Protein AF-A0A5A5R9M8-F1 (afdb_monomer_lite)

InterPro domains:
  IPR011862 Phosphate binding protein [TIGR02136] (1-248)
  IPR024370 PBP domain [PF12849] (2-234)
  IPR050811 Phosphate-binding ABC transporter substrate-binding [PTHR30570] (1-251)

Secondary structure (DSSP, 8-state):
-HHHHHHHSTTS---------HHHHHHHHHTT--SEEEESSPPPHHHHHHHHHTT--EEEEEEEEEEEEEEEETT--S-SEEEHHHHHHHHSGGGTTT--BGGGTSTTS-SSB-EEEEE-TT-HHHHHHIIIIISSTT---S-SEEES-HHHHHHHHHH-TTEEEEEEHHHHHT-TTTEEEPEEESSS-EE---HHHHHTT-STTTEEEEEEEEEHHHHHH-HHHHHHHHHHHHSHHHHHHHTTPEEPPHHHHHHHHHHSS--TTTT----PPTT---HHHHHHHHTTPPP-----S--HHHHHHHHHHHHHHS----TT--------------------------------

Radius of gyration: 25.87 Å; chains: 1; bounding box: 75×48×60 Å

Organism: NCBI:txid2303982

Sequence (352 aa):
MAEKFKSSQPGTAEVSVKFSGTSGGFREFCAGKTDISNASRPIQADEMSLCNRYGVRYIELPVAFDALTVVVNQENNWIDSITLEELKKMWEPAAEGKITNWNQIRPEFPNKPLNLFGAGQDSGTFDYFTEAVVGKSGASRKDYVASEDDNTLVQGVSQDPNALGYFGLAYYEQNPQKLKALGIDSGKGAIVPSRETVVNSQYQPLARPLFIYVNAEKAQKSRALQEFVEYYLDNAESIVKEVGYIPLTVDILAAVKRTAIPKPHDLGFCFFPEGFFAPALTDSLCSGLMVALQTDTASPAAKIFLLALISRSWCVPQSGQSHSRIFNGIFSAIYPQLLHLLELGNHLSISM

Foldseek 3Di:
DQVVLCVVDPPFDRDDDDDDAAVGQLQCVLLVNDQKGKHQADDDPVSVVSSVVNVFDKDKFFQFKFFKFKKAWPPDPPAAADELVLVLCCWFQVNAPPVQAPCVSPVSDDRDGEAEEEEDLVAPRQQLCCCFRNVGGPGTHDRHHYDNDVVVSLVVRLVDNNYIYMDTPVNCVVPVVRIRTHFYDHPPDGHGDDPVCQVVVNRPDRMTTIIMMGRQVVLVVDPSSVVVLLVCLVCSCVVCVVSRTGGDDPVSSVVSVVRRHQDPCNPVDPDDDPDDDDVVVCCVPDPDDDDDDDDDPDDPVRVVVVCVVVVPVDPDDDPDDDDDDDDDDDDDDDDYDDDDDDDDDDDDDDDD

Structure (mmCIF, N/CA/C/O backbone):
data_AF-A0A5A5R9M8-F1
#
_entry.id   AF-A0A5A5R9M8-F1
#
loop_
_atom_site.group_PDB
_atom_site.id
_atom_site.type_symbol
_atom_site.label_atom_id
_atom_site.label_alt_id
_atom_site.label_comp_id
_atom_site.label_asym_id
_atom_site.label_entity_id
_atom_site.label_seq_id
_atom_site.pdbx_PDB_ins_code
_atom_site.Cartn_x
_atom_site.Cartn_y
_atom_site.Cartn_z
_atom_site.occupancy
_atom_site.B_iso_or_equiv
_atom_site.auth_seq_id
_atom_site.auth_comp_id
_atom_site.auth_asym_id
_atom_site.auth_atom_id
_atom_site.pdbx_PDB_model_num
ATOM 1 N N . MET A 1 1 ? -1.309 4.992 15.414 1.00 90.25 1 MET A N 1
ATOM 2 C CA . MET A 1 1 ? -2.529 5.329 16.193 1.00 90.25 1 MET A CA 1
ATOM 3 C C . MET A 1 1 ? -2.357 5.066 17.689 1.00 90.25 1 MET A C 1
ATOM 5 O O . MET A 1 1 ? -2.271 6.034 18.430 1.00 90.25 1 MET A O 1
ATOM 9 N N . ALA A 1 2 ? -2.263 3.802 18.133 1.00 91.12 2 ALA A N 1
ATOM 10 C CA . ALA A 1 2 ? -2.201 3.421 19.556 1.00 91.12 2 ALA A CA 1
ATOM 11 C C . ALA A 1 2 ? -1.133 4.171 20.380 1.00 91.12 2 ALA A C 1
ATOM 13 O O . ALA A 1 2 ? -1.415 4.639 21.479 1.00 91.12 2 ALA A O 1
ATOM 14 N N . GLU A 1 3 ? 0.065 4.354 19.825 1.00 89.69 3 GLU A N 1
ATOM 15 C CA . GLU A 1 3 ? 1.158 5.096 20.469 1.00 89.69 3 GLU A CA 1
ATOM 16 C C . GLU A 1 3 ? 0.800 6.568 20.706 1.00 89.69 3 GLU A C 1
ATOM 18 O O . GLU A 1 3 ? 0.930 7.064 21.821 1.00 89.69 3 GLU A O 1
ATOM 23 N N . LYS A 1 4 ? 0.278 7.260 19.683 1.00 90.56 4 LYS A N 1
ATOM 24 C CA . LYS A 1 4 ? -0.148 8.665 19.796 1.00 90.56 4 LYS A CA 1
ATOM 25 C C . LYS A 1 4 ? -1.311 8.827 20.780 1.00 90.56 4 LYS A C 1
ATOM 27 O O . LYS A 1 4 ? -1.287 9.774 21.560 1.00 90.56 4 LYS A O 1
ATOM 32 N N . PHE A 1 5 ? -2.245 7.870 20.832 1.00 90.75 5 PHE A N 1
ATOM 33 C CA . PHE A 1 5 ? -3.289 7.829 21.864 1.00 90.75 5 PHE A CA 1
ATOM 34 C C . PHE A 1 5 ? -2.677 7.771 23.272 1.00 90.75 5 PHE A C 1
ATOM 36 O O . PHE A 1 5 ? -2.917 8.680 24.068 1.00 90.75 5 PHE A O 1
ATOM 43 N N . LYS A 1 6 ? -1.802 6.785 23.536 1.00 88.00 6 LYS A N 1
ATOM 44 C CA . LYS A 1 6 ? -1.093 6.602 24.820 1.00 88.00 6 LYS A CA 1
ATOM 45 C C . LYS A 1 6 ? -0.293 7.846 25.234 1.00 88.00 6 LYS A C 1
ATOM 47 O O . LYS A 1 6 ? -0.302 8.209 26.406 1.00 88.00 6 LYS A O 1
ATOM 52 N N . SER A 1 7 ? 0.352 8.524 24.282 1.00 86.44 7 SER A N 1
ATOM 53 C CA . SER A 1 7 ? 1.071 9.784 24.524 1.00 86.44 7 SER A CA 1
ATOM 54 C C . SER A 1 7 ? 0.144 10.976 24.787 1.00 86.44 7 SER A C 1
ATOM 56 O O . SER A 1 7 ? 0.499 11.862 25.559 1.00 86.44 7 SER A O 1
ATOM 58 N N . SER A 1 8 ? -1.031 11.021 24.152 1.00 84.44 8 SER A N 1
ATOM 59 C CA . SER A 1 8 ? -1.990 12.129 24.285 1.00 84.44 8 SER A CA 1
ATOM 60 C C . SER A 1 8 ? -2.877 12.050 25.530 1.00 84.44 8 SER A C 1
ATOM 62 O O . SER A 1 8 ? -3.369 13.080 25.984 1.00 84.44 8 SER A O 1
ATOM 64 N N . GLN A 1 9 ? -3.076 10.852 26.090 1.00 78.31 9 GLN A N 1
ATOM 65 C CA . GLN A 1 9 ? -3.924 10.625 27.263 1.00 78.31 9 GLN A CA 1
ATOM 66 C C . GLN A 1 9 ? -3.212 9.735 28.307 1.00 78.31 9 GLN A C 1
ATOM 68 O O . GLN A 1 9 ? -3.569 8.569 28.480 1.00 78.31 9 GLN A O 1
ATOM 73 N N . PRO A 1 10 ? -2.185 10.245 29.017 1.00 65.94 10 PRO A N 1
ATOM 74 C CA . PRO A 1 10 ? -1.484 9.472 30.040 1.00 65.94 10 PRO A CA 1
ATOM 75 C C . PRO A 1 10 ? -2.436 9.011 31.156 1.00 65.94 10 PRO A C 1
ATOM 77 O O . PRO A 1 10 ? -3.103 9.829 31.784 1.00 65.94 10 PRO A O 1
ATOM 80 N N . GLY A 1 11 ? -2.474 7.702 31.421 1.00 65.12 11 GLY A N 1
ATOM 81 C CA . GLY A 1 11 ? -3.334 7.096 32.449 1.00 65.12 11 GLY A CA 1
ATOM 82 C C . GLY A 1 11 ? -4.636 6.461 31.940 1.00 65.12 11 GLY A C 1
ATOM 83 O O . GLY A 1 11 ? -5.393 5.936 32.755 1.00 65.12 11 GLY A O 1
ATOM 84 N N . THR A 1 12 ? -4.897 6.464 30.629 1.00 71.06 12 THR A N 1
ATOM 85 C CA . THR A 1 12 ? -6.001 5.696 30.022 1.00 71.06 12 THR A CA 1
ATOM 86 C C . THR A 1 12 ? -5.647 4.218 29.820 1.00 71.06 12 THR A C 1
ATOM 88 O O . THR A 1 12 ? -4.543 3.769 30.138 1.00 71.06 12 THR A O 1
ATOM 91 N N . ALA A 1 13 ? -6.612 3.429 29.333 1.00 71.69 13 ALA A N 1
ATOM 92 C CA . ALA A 1 13 ? -6.446 1.994 29.124 1.00 71.69 13 ALA A CA 1
ATOM 93 C C . ALA A 1 13 ? -5.307 1.663 28.141 1.00 71.69 13 ALA A C 1
ATOM 95 O O . ALA A 1 13 ? -5.139 2.303 27.102 1.00 71.69 13 ALA A O 1
ATOM 96 N N . GLU A 1 14 ? -4.546 0.611 28.447 1.00 81.88 14 GLU A N 1
ATOM 97 C CA . GLU A 1 14 ? -3.445 0.174 27.595 1.00 81.88 14 GLU A CA 1
ATOM 98 C C . GLU A 1 14 ? -3.946 -0.507 26.313 1.00 81.88 14 GLU A C 1
ATOM 100 O O . GLU A 1 14 ? -4.594 -1.553 26.345 1.00 81.88 14 GLU A O 1
ATOM 105 N N . VAL A 1 15 ? -3.588 0.068 25.162 1.00 88.62 15 VAL A N 1
ATOM 106 C CA . VAL A 1 15 ? -3.897 -0.491 23.842 1.00 88.62 15 VAL A CA 1
ATOM 107 C C . VAL A 1 15 ? -2.782 -1.450 23.415 1.00 88.62 15 VAL A C 1
ATOM 109 O O . VAL A 1 15 ? -1.732 -1.026 22.933 1.00 88.62 15 VAL A O 1
ATOM 112 N N . SER A 1 16 ? -3.011 -2.756 23.573 1.00 91.19 16 SER A N 1
ATOM 113 C CA . SER A 1 16 ? -2.100 -3.797 23.076 1.00 91.19 16 SER A CA 1
ATOM 114 C C . SER A 1 16 ? -2.361 -4.090 21.595 1.00 91.19 16 SER A C 1
ATOM 116 O O . SER A 1 16 ? -3.475 -4.449 21.215 1.00 91.19 16 SER A O 1
ATOM 118 N N . VAL A 1 17 ? -1.330 -3.970 20.756 1.00 91.38 17 VAL A N 1
ATOM 119 C CA . VAL A 1 17 ? -1.395 -4.261 19.314 1.00 91.38 17 VAL A CA 1
ATOM 120 C C . VAL A 1 17 ? -0.600 -5.532 19.013 1.00 91.38 17 VAL A C 1
ATOM 122 O O . VAL A 1 17 ? 0.524 -5.692 19.486 1.00 91.38 17 VAL A O 1
ATOM 125 N N . LYS A 1 18 ? -1.176 -6.445 18.221 1.00 90.94 18 LYS A N 1
ATOM 126 C CA . LYS A 1 18 ? -0.523 -7.680 17.757 1.00 90.94 18 LYS A CA 1
ATOM 127 C C . LYS A 1 18 ? -0.821 -7.907 16.279 1.00 90.94 18 LYS A C 1
ATOM 129 O O . LYS A 1 18 ? -1.964 -7.758 15.852 1.00 90.94 18 LYS A O 1
ATOM 134 N N . PHE A 1 19 ? 0.192 -8.295 15.509 1.00 86.12 19 PHE A N 1
ATOM 135 C CA . PHE A 1 19 ? 0.042 -8.600 14.088 1.00 86.12 19 PHE A CA 1
ATOM 136 C C . PHE A 1 19 ? -0.370 -10.062 13.866 1.00 86.12 19 PHE A C 1
ATOM 138 O O . PHE A 1 19 ? 0.161 -10.970 14.501 1.00 86.12 19 PHE A O 1
ATOM 145 N N . SER A 1 20 ? -1.319 -10.290 12.955 1.00 84.88 20 SER A N 1
ATOM 146 C CA . SER A 1 20 ? -1.773 -11.633 12.549 1.00 84.88 20 SER A CA 1
ATOM 147 C C . SER A 1 20 ? -2.239 -11.720 11.083 1.00 84.88 20 SER A C 1
ATOM 149 O O . SER A 1 20 ? -2.748 -12.760 10.660 1.00 84.88 20 SER A O 1
ATOM 151 N N . GLY A 1 21 ? -2.062 -10.646 10.298 1.00 83.00 21 GLY A N 1
ATOM 152 C CA . GLY A 1 21 ? -2.663 -10.477 8.967 1.00 83.00 21 GLY A CA 1
ATOM 153 C C . GLY A 1 21 ? -4.195 -10.355 9.007 1.00 83.00 21 GLY A C 1
ATOM 154 O O . GLY A 1 21 ? -4.828 -10.723 9.992 1.00 83.00 21 GLY A O 1
ATOM 155 N N . THR A 1 22 ? -4.823 -9.862 7.936 1.00 86.75 22 THR A N 1
ATOM 156 C CA . THR A 1 22 ? -6.274 -9.571 7.924 1.00 86.75 22 THR A CA 1
ATOM 157 C C . THR A 1 22 ? -7.140 -10.791 8.266 1.00 86.75 22 THR A C 1
ATOM 159 O O . THR A 1 22 ? -7.929 -10.736 9.207 1.00 86.75 22 THR A O 1
ATOM 162 N N . SER A 1 23 ? -6.945 -11.933 7.593 1.00 88.00 23 SER A N 1
ATOM 163 C CA . SER A 1 23 ? -7.730 -13.144 7.891 1.00 88.00 23 SER A CA 1
ATOM 164 C C . SER A 1 23 ? -7.399 -13.767 9.257 1.00 88.00 23 SER A C 1
ATOM 166 O O . SER A 1 23 ? -8.206 -14.510 9.810 1.00 88.00 23 SER A O 1
ATOM 168 N N . GLY A 1 24 ? -6.208 -13.512 9.815 1.00 90.25 24 GLY A N 1
ATOM 169 C CA . GLY A 1 24 ? -5.861 -13.932 11.178 1.00 90.25 24 GLY A CA 1
ATOM 170 C C . GLY A 1 24 ? -6.506 -13.046 12.239 1.00 90.25 24 GLY A C 1
ATOM 171 O O . GLY A 1 24 ? -7.053 -13.569 13.209 1.00 90.25 24 GLY A O 1
ATOM 172 N N . GLY A 1 25 ? -6.536 -11.736 11.991 1.00 93.31 25 GLY A N 1
ATOM 173 C CA . GLY A 1 25 ? -7.246 -10.751 12.798 1.00 93.31 25 GLY A CA 1
ATOM 174 C C . GLY A 1 25 ? -8.729 -11.083 12.892 1.00 93.31 25 GLY A C 1
ATOM 175 O O . GLY A 1 25 ? -9.243 -11.229 13.999 1.00 93.31 25 GLY A O 1
ATOM 176 N N . PHE A 1 26 ? -9.391 -11.345 11.758 1.00 95.06 26 PHE A N 1
ATOM 177 C CA . PHE A 1 26 ? -10.795 -11.764 11.750 1.00 95.06 26 PHE A CA 1
ATOM 178 C C . PHE A 1 26 ? -11.046 -13.076 12.505 1.00 95.06 26 PHE A C 1
ATOM 180 O O . PHE A 1 26 ? -12.054 -13.169 13.200 1.00 95.06 26 PHE A O 1
ATOM 187 N N . ARG A 1 27 ? -10.144 -14.070 12.457 1.00 95.75 27 ARG A N 1
ATOM 188 C CA . ARG A 1 27 ? -10.302 -15.300 13.262 1.00 95.75 27 ARG A CA 1
ATOM 189 C C . ARG A 1 27 ? -10.305 -15.018 14.765 1.00 95.75 27 ARG A C 1
ATOM 191 O O . ARG A 1 27 ? -11.173 -15.530 15.467 1.00 95.75 27 ARG A O 1
ATOM 198 N N . GLU A 1 28 ? -9.378 -14.200 15.258 1.00 96.94 28 GLU A N 1
ATOM 199 C CA . GLU A 1 28 ? -9.304 -13.875 16.689 1.00 96.94 28 GLU A CA 1
ATOM 200 C C . GLU A 1 28 ? -10.430 -12.918 17.124 1.00 96.94 28 GLU A C 1
ATOM 202 O O . GLU A 1 28 ? -11.016 -13.092 18.195 1.00 96.94 28 GLU A O 1
ATOM 207 N N . PHE A 1 29 ? -10.785 -11.955 16.271 1.00 97.19 29 PHE A N 1
ATOM 208 C CA . PHE A 1 29 ? -11.859 -10.984 16.488 1.00 97.19 29 PHE A CA 1
ATOM 209 C C . PHE A 1 29 ? -13.245 -11.631 16.499 1.00 97.19 29 PHE A C 1
ATOM 211 O O . PHE A 1 29 ? -14.005 -11.439 17.448 1.00 97.19 29 PHE A O 1
ATOM 218 N N . CYS A 1 30 ? -13.559 -12.459 15.498 1.00 95.00 30 CYS A N 1
ATOM 219 C CA . CYS A 1 30 ? -14.811 -13.208 15.454 1.00 95.00 30 CYS A CA 1
ATOM 220 C C . CYS A 1 30 ? -14.901 -14.251 16.572 1.00 95.00 30 CYS A C 1
ATOM 222 O O . CYS A 1 30 ? -16.000 -14.535 17.020 1.00 95.00 30 CYS A O 1
ATOM 224 N N . ALA A 1 31 ? -13.781 -14.769 17.090 1.00 95.38 31 ALA A N 1
ATOM 225 C CA . ALA A 1 31 ? -13.763 -15.579 18.313 1.00 95.38 31 ALA A CA 1
ATOM 226 C C . ALA A 1 31 ? -13.910 -14.750 19.614 1.00 95.38 31 ALA A C 1
ATOM 228 O O . ALA A 1 31 ? -13.755 -15.292 20.708 1.00 95.38 31 ALA A O 1
ATOM 229 N N . GLY A 1 32 ? -14.158 -13.438 19.521 1.00 93.81 32 GLY A N 1
ATOM 230 C CA . GLY A 1 32 ? -14.364 -12.530 20.655 1.00 93.81 32 GLY A CA 1
ATOM 231 C C . GLY A 1 32 ? -13.094 -12.147 21.425 1.00 93.81 32 GLY A C 1
ATOM 232 O O . GLY A 1 32 ? -13.183 -11.442 22.433 1.00 93.81 32 GLY A O 1
ATOM 233 N N . LYS A 1 33 ? -11.908 -12.579 20.976 1.00 95.69 33 LYS A N 1
ATOM 234 C CA . LYS A 1 33 ? -10.643 -12.430 21.718 1.00 95.69 33 LYS A CA 1
ATOM 235 C C . LYS A 1 33 ? -10.036 -11.031 21.627 1.00 95.69 33 LYS A C 1
ATOM 237 O O . LYS A 1 33 ? -9.285 -10.647 22.517 1.00 95.69 33 LYS A O 1
ATOM 242 N N . THR A 1 34 ? -10.345 -10.279 20.573 1.00 96.50 34 THR A N 1
ATOM 243 C CA . THR A 1 34 ? -9.923 -8.880 20.411 1.00 96.50 34 THR A CA 1
ATOM 244 C C . THR A 1 34 ? -11.126 -7.941 20.397 1.00 96.50 34 THR A C 1
ATOM 246 O O . THR A 1 34 ? -12.281 -8.365 20.287 1.00 96.50 34 THR A O 1
ATOM 249 N N . ASP A 1 35 ? -10.853 -6.654 20.578 1.00 95.69 35 ASP A N 1
ATOM 250 C CA . ASP A 1 35 ? -11.870 -5.598 20.633 1.00 95.69 35 ASP A CA 1
ATOM 251 C C . ASP A 1 35 ? -11.997 -4.874 19.289 1.00 95.69 35 ASP A C 1
ATOM 253 O O . ASP A 1 35 ? -13.079 -4.420 18.915 1.00 95.69 35 ASP A O 1
ATOM 257 N N . ILE A 1 36 ? -10.882 -4.824 18.554 1.00 96.62 36 ILE A N 1
ATOM 258 C CA . ILE A 1 36 ? -10.755 -4.285 17.205 1.00 96.62 36 ILE A CA 1
ATOM 259 C C . ILE A 1 36 ? -9.991 -5.297 16.335 1.00 96.62 36 ILE A C 1
ATOM 261 O O . ILE A 1 36 ? -9.086 -5.981 16.822 1.00 96.62 36 ILE A O 1
ATOM 265 N N . SER A 1 37 ? -10.329 -5.372 15.047 1.00 96.19 37 SER A N 1
ATOM 266 C CA . SER A 1 37 ? -9.475 -5.949 14.001 1.00 96.19 37 SER A CA 1
ATOM 267 C C . SER A 1 37 ? -9.172 -4.898 12.941 1.00 96.19 37 SER A C 1
ATOM 269 O O . SER A 1 37 ? -10.089 -4.367 12.321 1.00 96.19 37 SER A O 1
ATOM 271 N N . ASN A 1 38 ? -7.896 -4.618 12.687 1.00 95.38 38 ASN A N 1
ATOM 272 C CA . ASN A 1 38 ? -7.505 -3.863 11.496 1.00 95.38 38 ASN A CA 1
ATOM 273 C C . ASN A 1 38 ? -7.606 -4.788 10.274 1.00 95.38 38 ASN A C 1
ATOM 275 O O . ASN A 1 38 ? -7.317 -5.983 10.383 1.00 95.38 38 ASN A O 1
ATOM 279 N N . ALA A 1 39 ? -7.986 -4.250 9.117 1.00 88.88 39 ALA A N 1
ATOM 280 C CA . ALA A 1 39 ? -8.113 -5.031 7.890 1.00 88.88 39 ALA A CA 1
ATOM 281 C C . ALA A 1 39 ? -7.685 -4.239 6.649 1.00 88.88 39 ALA A C 1
ATOM 283 O O . ALA A 1 39 ? -7.945 -3.044 6.527 1.00 88.88 39 ALA A O 1
ATOM 284 N N . SER A 1 40 ? -7.059 -4.950 5.713 1.00 87.19 40 SER A N 1
ATOM 285 C CA . SER A 1 40 ? -6.598 -4.466 4.402 1.00 87.19 40 SER A CA 1
ATOM 286 C C . SER A 1 40 ? -7.595 -4.718 3.258 1.00 87.19 40 SER A C 1
ATOM 288 O O . SER A 1 40 ? -7.265 -4.558 2.085 1.00 87.19 40 SER A O 1
ATOM 290 N N . ARG A 1 41 ? -8.797 -5.196 3.598 1.00 86.94 41 ARG A N 1
ATOM 291 C CA . ARG A 1 41 ? -9.917 -5.514 2.702 1.00 86.94 41 ARG A CA 1
ATOM 292 C C . ARG A 1 41 ? -11.212 -5.623 3.521 1.00 86.94 41 ARG A C 1
ATOM 294 O O . ARG A 1 41 ? -11.116 -5.834 4.732 1.00 86.94 41 ARG A O 1
ATOM 301 N N . PRO A 1 42 ? -12.396 -5.591 2.885 1.00 87.94 42 PRO A N 1
ATOM 302 C CA . PRO A 1 42 ? -13.638 -5.967 3.548 1.00 87.94 42 PRO A CA 1
ATOM 303 C C . PRO A 1 42 ? -13.610 -7.406 4.094 1.00 87.94 42 PRO A C 1
ATOM 305 O O . PRO A 1 42 ? -12.908 -8.278 3.560 1.00 87.94 42 PRO A O 1
ATOM 308 N N . ILE A 1 43 ? -14.408 -7.657 5.131 1.00 86.50 43 ILE A N 1
ATOM 309 C CA . ILE A 1 43 ? -14.669 -8.983 5.706 1.00 86.50 43 ILE A CA 1
ATOM 310 C C . ILE A 1 43 ? -15.336 -9.919 4.676 1.00 86.50 43 ILE A C 1
ATOM 312 O O . ILE A 1 43 ? -16.197 -9.503 3.896 1.00 86.50 43 ILE A O 1
ATOM 316 N N . GLN A 1 44 ? -14.917 -11.186 4.637 1.00 85.94 44 GLN A N 1
ATOM 317 C CA . GLN A 1 44 ? -15.422 -12.194 3.693 1.00 85.94 44 GLN A CA 1
ATOM 318 C C . GLN A 1 44 ? -16.615 -12.984 4.260 1.00 85.94 44 GLN A C 1
ATOM 320 O O . GLN A 1 44 ? -16.903 -12.940 5.452 1.00 85.94 44 GLN A O 1
ATOM 325 N N . ALA A 1 45 ? -17.369 -13.680 3.402 1.00 89.88 45 ALA A N 1
ATOM 326 C CA . ALA A 1 45 ? -18.624 -14.347 3.782 1.00 89.88 45 ALA A CA 1
ATOM 327 C C . ALA A 1 45 ? -18.448 -15.482 4.811 1.00 89.88 45 ALA A C 1
ATOM 329 O O . ALA A 1 45 ? -19.312 -15.697 5.665 1.00 89.88 45 ALA A O 1
ATOM 330 N N . ASP A 1 46 ? -17.320 -16.183 4.764 1.00 86.06 46 ASP A N 1
ATOM 331 C CA . ASP A 1 46 ? -16.900 -17.183 5.744 1.00 86.06 46 ASP A CA 1
ATOM 332 C C . ASP A 1 46 ? -16.506 -16.540 7.085 1.00 86.06 46 ASP A C 1
ATOM 334 O O . ASP A 1 46 ? -16.918 -17.021 8.140 1.00 86.06 46 ASP A O 1
ATOM 338 N N . GLU A 1 47 ? -15.805 -15.406 7.059 1.00 88.88 47 GLU A N 1
ATOM 339 C CA . GLU A 1 47 ? -15.453 -14.614 8.246 1.00 88.88 47 GLU A CA 1
ATOM 340 C C . GLU A 1 47 ? -16.697 -14.000 8.912 1.00 88.88 47 GLU A C 1
ATOM 342 O O . GLU A 1 47 ? -16.864 -14.093 10.128 1.00 88.88 47 GLU A O 1
ATOM 347 N N . MET A 1 48 ? -17.641 -13.473 8.127 1.00 90.44 48 MET A N 1
ATOM 348 C CA . MET A 1 48 ? -18.957 -13.044 8.618 1.00 90.44 48 MET A CA 1
ATOM 349 C C . MET A 1 48 ? -19.723 -14.212 9.254 1.00 90.44 48 MET A C 1
ATOM 351 O O . MET A 1 48 ? -20.323 -14.065 10.321 1.00 90.44 48 MET A O 1
ATOM 355 N N . SER A 1 49 ? -19.671 -15.396 8.638 1.00 90.50 49 SER A N 1
ATOM 356 C CA . SER A 1 49 ? -20.281 -16.618 9.183 1.00 90.50 49 SER A CA 1
ATOM 357 C C . SER A 1 49 ? -19.613 -17.071 10.487 1.00 90.50 49 SER A C 1
ATOM 359 O O . SER A 1 49 ? -20.294 -17.565 11.387 1.00 90.50 49 SER A O 1
ATOM 361 N N . LEU A 1 50 ? -18.299 -16.870 10.620 1.00 91.56 50 LEU A N 1
ATOM 362 C CA . LEU A 1 50 ? -17.541 -17.125 11.844 1.00 91.56 50 LEU A CA 1
ATOM 363 C C . LEU A 1 50 ? -17.962 -16.167 12.968 1.00 91.56 50 LEU A C 1
ATOM 365 O O . LEU A 1 50 ? -18.280 -16.625 14.063 1.00 91.56 50 LEU A O 1
ATOM 369 N N . CYS A 1 51 ? -18.033 -14.863 12.689 1.00 88.62 51 CYS A N 1
ATOM 370 C CA . CYS A 1 51 ? -18.521 -13.856 13.636 1.00 88.62 51 CYS A CA 1
ATOM 371 C C . CYS A 1 51 ? -19.957 -14.168 14.092 1.00 88.62 51 CYS A C 1
ATOM 373 O O . CYS A 1 51 ? -20.224 -14.209 15.292 1.00 88.62 51 CYS A O 1
ATOM 375 N N . ASN A 1 52 ? -20.859 -14.499 13.160 1.00 92.50 52 ASN A N 1
ATOM 376 C CA . ASN A 1 52 ? -22.230 -14.912 13.478 1.00 92.50 52 ASN A CA 1
ATOM 377 C C . ASN A 1 52 ? -22.280 -16.169 14.369 1.00 92.50 52 ASN 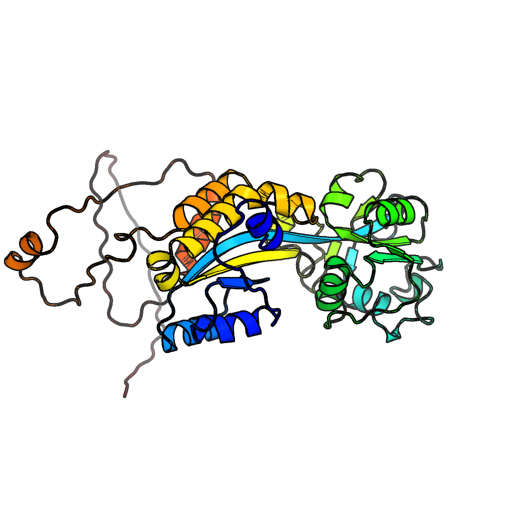A C 1
ATOM 379 O O . ASN A 1 52 ? -23.046 -16.195 15.330 1.00 92.50 52 ASN A O 1
ATOM 383 N N . ARG A 1 53 ? -21.447 -17.187 14.100 1.00 93.88 53 ARG A N 1
ATOM 384 C CA . ARG A 1 53 ? -21.370 -18.425 14.904 1.00 93.88 53 ARG A CA 1
ATOM 385 C C . ARG A 1 53 ? -20.988 -18.163 16.363 1.00 93.88 53 ARG A C 1
ATOM 387 O O . ARG A 1 53 ? -21.487 -18.847 17.250 1.00 93.88 53 ARG A O 1
ATOM 394 N N . TYR A 1 54 ? -20.108 -17.195 16.601 1.00 94.62 54 TYR A N 1
ATOM 395 C CA . TYR A 1 54 ? -19.659 -16.795 17.938 1.00 94.62 54 TYR A CA 1
ATOM 396 C C . TYR A 1 54 ? -20.472 -15.633 18.539 1.00 94.62 54 TYR A C 1
ATOM 398 O O . TYR A 1 54 ? -20.129 -15.141 19.610 1.00 94.62 54 TYR A O 1
ATOM 406 N N . GLY A 1 55 ? -21.541 -15.180 17.873 1.00 91.88 55 GLY A N 1
ATOM 407 C CA . GLY A 1 55 ? -22.384 -14.073 18.337 1.00 91.88 55 GLY A CA 1
ATOM 408 C C . GLY A 1 55 ? -21.745 -12.680 18.240 1.00 91.88 55 GLY A C 1
ATOM 409 O O . GLY A 1 55 ? -22.338 -11.708 18.704 1.00 91.88 55 GLY A O 1
ATOM 410 N N . VAL A 1 56 ? -20.568 -12.546 17.622 1.00 91.94 56 VAL A N 1
ATOM 411 C CA . VAL A 1 56 ? -19.852 -11.269 17.512 1.00 91.94 56 VAL A CA 1
ATOM 412 C C . VAL A 1 56 ? -20.525 -10.367 16.478 1.00 91.94 56 VAL A C 1
ATOM 414 O O . VAL A 1 56 ? -20.447 -10.593 15.269 1.00 91.94 56 VAL A O 1
ATOM 417 N N . ARG A 1 57 ? -21.163 -9.299 16.966 1.00 91.25 57 ARG A N 1
ATOM 418 C CA . ARG A 1 57 ? -21.590 -8.150 16.157 1.00 91.25 57 ARG A CA 1
ATOM 419 C C . ARG A 1 57 ? -20.459 -7.131 16.061 1.00 91.25 57 ARG A C 1
ATOM 421 O O . ARG A 1 57 ? -19.738 -6.903 17.033 1.00 91.25 57 ARG A O 1
ATOM 428 N N . TYR A 1 58 ? -20.319 -6.503 14.901 1.00 91.31 58 TYR A N 1
ATOM 429 C CA . TYR A 1 58 ? -19.225 -5.584 14.613 1.00 91.31 58 TYR A CA 1
ATOM 430 C C . TYR A 1 58 ? -19.688 -4.356 13.831 1.00 91.31 58 TYR A C 1
ATOM 432 O O . TYR A 1 58 ? -20.741 -4.365 13.196 1.00 91.31 58 TYR A O 1
ATOM 440 N N . ILE A 1 59 ? -18.860 -3.316 13.872 1.00 90.88 59 ILE A N 1
ATOM 441 C CA . ILE A 1 59 ? -18.992 -2.090 13.090 1.00 90.88 59 ILE A CA 1
ATOM 442 C C . ILE A 1 59 ? -17.794 -2.028 12.149 1.00 90.88 59 ILE A C 1
ATOM 444 O O . ILE A 1 59 ? -16.653 -2.044 12.607 1.00 90.88 59 ILE A O 1
ATOM 448 N N . GLU A 1 60 ? -18.057 -1.988 10.846 1.00 92.19 60 GLU A N 1
ATOM 449 C CA . GLU A 1 60 ? -17.044 -1.775 9.813 1.00 92.19 60 GLU A CA 1
ATOM 450 C C . GLU A 1 60 ? -16.803 -0.273 9.642 1.00 92.19 60 GLU A C 1
ATOM 452 O O . GLU A 1 60 ? -17.724 0.473 9.308 1.00 92.19 60 GLU A O 1
ATOM 457 N N . LEU A 1 61 ? -15.570 0.177 9.876 1.00 92.12 61 LEU A N 1
ATOM 458 C CA . LEU A 1 61 ? -15.175 1.574 9.733 1.00 92.12 61 LEU A CA 1
ATOM 459 C C . LEU A 1 61 ? -14.000 1.657 8.749 1.00 92.12 61 LEU A C 1
ATOM 461 O O . LEU A 1 61 ? -12.880 1.293 9.117 1.00 92.12 61 LEU A O 1
ATOM 465 N N . PRO A 1 62 ? -14.208 2.117 7.502 1.00 91.25 62 PRO A N 1
ATOM 466 C CA . PRO A 1 62 ? -13.096 2.492 6.639 1.00 91.25 62 PRO A CA 1
ATOM 467 C C . PRO A 1 62 ? -12.371 3.690 7.260 1.00 91.25 62 PRO A C 1
ATOM 469 O O . PRO A 1 62 ? -13.003 4.567 7.852 1.00 91.25 62 PRO A O 1
ATOM 472 N N . VAL A 1 63 ? -11.045 3.732 7.127 1.00 94.00 63 VAL A N 1
ATOM 473 C CA . VAL A 1 63 ? -10.198 4.745 7.786 1.00 94.00 63 VAL A CA 1
ATOM 474 C C . VAL A 1 63 ? -9.188 5.416 6.857 1.00 94.00 63 VAL A C 1
ATOM 476 O O . VAL A 1 63 ? -8.816 6.563 7.099 1.00 94.00 63 VAL A O 1
ATOM 479 N N . ALA A 1 64 ? -8.762 4.736 5.791 1.00 92.44 64 ALA A N 1
ATOM 480 C CA . ALA A 1 64 ? -7.808 5.247 4.809 1.00 92.44 64 ALA A CA 1
ATOM 481 C C . ALA A 1 64 ? -7.860 4.426 3.512 1.00 92.44 64 ALA A C 1
ATOM 483 O O . ALA A 1 64 ? -8.467 3.354 3.468 1.00 92.44 64 ALA A O 1
ATOM 484 N N . PHE A 1 65 ? -7.154 4.896 2.489 1.00 90.25 65 PHE A N 1
ATOM 485 C CA . PHE A 1 65 ? -6.677 4.068 1.387 1.00 90.25 65 PHE A CA 1
ATOM 486 C C . PHE A 1 65 ? -5.149 4.014 1.420 1.00 90.25 65 PHE A C 1
ATOM 488 O O . PHE A 1 65 ? -4.483 5.000 1.725 1.00 90.25 65 PHE A O 1
ATOM 495 N N . ASP A 1 66 ? -4.600 2.862 1.076 1.00 89.56 66 ASP A N 1
ATOM 496 C CA . ASP A 1 66 ? -3.177 2.646 0.836 1.00 89.56 66 ASP A CA 1
ATOM 497 C C . ASP A 1 66 ? -3.004 2.398 -0.667 1.00 89.56 66 ASP A C 1
ATOM 499 O O . ASP A 1 66 ? -3.796 1.654 -1.250 1.00 89.56 66 ASP A O 1
ATOM 503 N N . ALA A 1 67 ? -2.055 3.077 -1.315 1.00 93.62 67 ALA A N 1
ATOM 504 C CA . ALA A 1 67 ? -1.873 3.024 -2.764 1.00 93.62 67 ALA A CA 1
ATOM 505 C C . ALA A 1 67 ? -0.419 3.286 -3.170 1.00 93.62 67 ALA A C 1
ATOM 507 O O . ALA A 1 67 ? 0.111 4.376 -2.941 1.00 93.62 67 ALA A O 1
ATOM 508 N N . LEU A 1 68 ? 0.193 2.307 -3.836 1.00 95.56 68 LEU A N 1
ATOM 509 C CA . LEU A 1 68 ? 1.574 2.358 -4.310 1.00 95.56 68 LEU A CA 1
ATOM 510 C C . LEU A 1 68 ? 1.619 2.615 -5.814 1.00 95.56 68 LEU A C 1
ATOM 512 O O . LEU A 1 68 ? 0.961 1.929 -6.584 1.00 95.56 68 LEU A O 1
ATOM 516 N N . THR A 1 69 ? 2.411 3.587 -6.246 1.00 97.12 69 THR A N 1
ATOM 517 C CA . THR A 1 69 ? 2.583 3.925 -7.664 1.00 97.12 69 THR A CA 1
ATOM 518 C C . THR A 1 69 ? 3.892 3.347 -8.170 1.00 97.12 69 THR A C 1
ATOM 520 O O . THR A 1 69 ? 4.933 3.612 -7.579 1.00 97.12 69 THR A O 1
ATOM 523 N N . VAL A 1 70 ? 3.856 2.617 -9.288 1.00 98.56 70 VAL A N 1
ATOM 524 C CA . VAL A 1 70 ? 5.070 2.304 -10.057 1.00 98.56 70 VAL A CA 1
ATOM 525 C C . VAL A 1 70 ? 5.349 3.460 -11.008 1.00 98.56 70 VAL A C 1
ATOM 527 O O . VAL A 1 70 ? 4.479 3.856 -11.785 1.00 98.56 70 VAL A O 1
ATOM 530 N N . VAL A 1 71 ? 6.561 3.998 -10.944 1.00 98.62 71 VAL A N 1
ATOM 531 C CA . VAL A 1 71 ? 7.022 5.139 -11.735 1.00 98.62 71 VAL A CA 1
ATOM 532 C C . VAL A 1 71 ? 8.244 4.788 -12.574 1.00 98.62 71 VAL A C 1
ATOM 534 O O . VAL A 1 71 ? 9.046 3.923 -12.222 1.00 98.62 71 VAL A O 1
ATOM 537 N N . VAL A 1 72 ? 8.415 5.539 -13.654 1.00 98.75 72 VAL A N 1
ATOM 538 C CA . VAL A 1 72 ? 9.666 5.677 -14.402 1.00 98.75 72 VAL A CA 1
ATOM 539 C C . VAL A 1 72 ? 9.993 7.163 -14.568 1.00 98.75 72 VAL A C 1
ATOM 541 O O . VAL A 1 72 ? 9.181 8.037 -14.245 1.00 98.75 72 VAL A O 1
ATOM 544 N N . ASN A 1 73 ? 11.180 7.464 -15.087 1.00 98.38 73 ASN A N 1
ATOM 545 C CA . ASN A 1 73 ? 11.554 8.825 -15.462 1.00 98.38 73 ASN A CA 1
ATOM 546 C C . ASN A 1 73 ? 10.541 9.452 -16.449 1.00 98.38 73 ASN A C 1
ATOM 548 O O . ASN A 1 73 ? 10.056 8.766 -17.351 1.00 98.38 73 ASN A O 1
ATOM 552 N N . GLN A 1 74 ? 10.248 10.752 -16.311 1.00 97.62 74 GLN A N 1
ATOM 553 C CA . GLN A 1 74 ? 9.294 11.465 -17.178 1.00 97.62 74 GLN A CA 1
ATOM 554 C C . GLN A 1 74 ? 9.623 11.369 -18.675 1.00 97.62 74 GLN A C 1
ATOM 556 O O . GLN A 1 74 ? 8.714 11.362 -19.505 1.00 97.62 74 GLN A O 1
ATOM 561 N N . GLU A 1 75 ? 10.905 11.283 -19.034 1.00 96.19 75 GLU A N 1
ATOM 562 C CA . GLU A 1 75 ? 11.352 11.240 -20.431 1.00 96.19 75 GLU A CA 1
ATOM 563 C C . GLU A 1 75 ? 11.059 9.894 -21.130 1.00 96.19 75 GLU A C 1
ATOM 565 O O . GLU A 1 75 ? 11.187 9.785 -22.353 1.00 96.19 75 GLU A O 1
ATOM 570 N N . ASN A 1 76 ? 10.629 8.860 -20.393 1.00 96.06 76 ASN A N 1
ATOM 571 C CA . ASN A 1 76 ? 10.369 7.536 -20.957 1.00 96.06 76 ASN A CA 1
ATOM 572 C C . ASN A 1 76 ? 9.045 7.479 -21.739 1.00 96.06 76 ASN A C 1
ATOM 574 O O . ASN A 1 76 ? 7.948 7.306 -21.203 1.00 96.06 76 ASN A O 1
ATOM 578 N N . ASN A 1 77 ? 9.174 7.560 -23.062 1.00 95.69 77 ASN A N 1
ATOM 579 C CA . ASN A 1 77 ? 8.090 7.503 -24.047 1.00 95.69 77 ASN A CA 1
ATOM 580 C C . ASN A 1 77 ? 7.820 6.098 -24.633 1.00 95.69 77 ASN A C 1
ATOM 582 O O . ASN A 1 77 ? 6.948 5.956 -25.481 1.00 95.69 77 ASN A O 1
ATOM 586 N N . TRP A 1 78 ? 8.561 5.076 -24.197 1.00 96.38 78 TRP A N 1
ATOM 587 C CA . TRP A 1 78 ? 8.519 3.702 -24.723 1.00 96.38 78 TRP A CA 1
ATOM 588 C C . TRP A 1 78 ? 7.791 2.703 -23.800 1.00 96.38 78 TRP A C 1
ATOM 590 O O . TRP A 1 78 ? 7.651 1.532 -24.145 1.00 96.38 78 TRP A O 1
ATOM 600 N N . ILE A 1 79 ? 7.319 3.153 -22.632 1.00 97.56 79 ILE A N 1
ATOM 601 C CA . ILE A 1 79 ? 6.522 2.363 -21.684 1.00 97.56 79 ILE A CA 1
ATOM 602 C C . ILE A 1 79 ? 5.434 3.235 -21.048 1.00 97.56 79 ILE A C 1
ATOM 604 O O . ILE A 1 79 ? 5.729 4.279 -20.469 1.00 97.56 79 ILE A O 1
ATOM 608 N N . ASP A 1 80 ? 4.176 2.805 -21.148 1.00 97.44 80 ASP A N 1
ATOM 609 C CA . ASP A 1 80 ? 3.012 3.446 -20.506 1.00 97.44 80 ASP A CA 1
ATOM 610 C C . ASP A 1 80 ? 2.360 2.549 -19.443 1.00 97.44 80 ASP A C 1
ATOM 612 O O . ASP A 1 80 ? 1.676 3.033 -18.541 1.00 97.44 80 ASP A O 1
ATOM 616 N N . SER A 1 81 ? 2.575 1.234 -19.528 1.00 97.81 81 SER A N 1
ATOM 617 C CA . SER A 1 81 ? 1.977 0.247 -18.634 1.00 97.81 81 SER A CA 1
ATOM 618 C C . SER A 1 81 ? 2.837 -1.002 -18.456 1.00 97.81 81 SER A C 1
ATOM 620 O O . SER A 1 81 ? 3.625 -1.379 -19.332 1.00 97.81 81 SER A O 1
ATOM 622 N N . ILE A 1 82 ? 2.646 -1.667 -17.319 1.00 98.00 82 ILE A N 1
ATOM 623 C CA . ILE A 1 82 ? 3.322 -2.906 -16.932 1.00 98.00 82 ILE A CA 1
ATOM 624 C C . ILE A 1 82 ? 2.314 -3.899 -16.344 1.00 98.00 82 ILE A C 1
ATOM 626 O O . ILE A 1 82 ? 1.397 -3.514 -15.615 1.00 98.00 82 ILE A O 1
ATOM 630 N N . THR A 1 83 ? 2.464 -5.181 -16.674 1.00 98.12 83 THR A N 1
ATOM 631 C CA . THR A 1 83 ? 1.651 -6.247 -16.075 1.00 98.12 83 THR A CA 1
ATOM 632 C C . THR A 1 83 ? 2.204 -6.654 -14.709 1.00 98.12 83 THR A C 1
ATOM 634 O O . THR A 1 83 ? 3.390 -6.469 -14.417 1.00 98.12 83 THR A O 1
ATOM 637 N N . LEU A 1 84 ? 1.373 -7.272 -13.868 1.00 97.25 84 LEU A N 1
ATOM 638 C CA . LEU A 1 84 ? 1.854 -7.866 -12.614 1.00 97.25 84 LEU A CA 1
ATOM 639 C C . LEU A 1 84 ? 2.921 -8.944 -12.816 1.00 97.25 84 LEU A C 1
ATOM 641 O O . LEU A 1 84 ? 3.832 -9.044 -12.000 1.00 97.25 84 LEU A O 1
ATOM 645 N N . GLU A 1 85 ? 2.837 -9.735 -13.886 1.00 97.62 85 GLU A N 1
ATOM 646 C CA . GLU A 1 85 ? 3.815 -10.793 -14.167 1.00 97.62 85 GLU A CA 1
ATOM 647 C C . GLU A 1 85 ? 5.192 -10.206 -14.500 1.00 97.62 85 GLU A C 1
ATOM 649 O O . GLU A 1 85 ? 6.218 -10.697 -14.029 1.00 97.62 85 GLU A O 1
ATOM 654 N N . GLU A 1 86 ? 5.222 -9.106 -15.251 1.00 98.31 86 GLU A N 1
ATOM 655 C CA . GLU A 1 86 ? 6.444 -8.371 -15.579 1.00 98.31 86 GLU A CA 1
ATOM 656 C C . GLU A 1 86 ? 7.034 -7.675 -14.358 1.00 98.31 86 GLU A C 1
ATOM 658 O O . GLU A 1 86 ? 8.236 -7.779 -14.112 1.00 98.31 86 GLU A O 1
ATOM 663 N N . LEU A 1 87 ? 6.194 -7.010 -13.563 1.00 98.12 87 LEU A N 1
ATOM 664 C CA . LEU A 1 87 ? 6.619 -6.351 -12.332 1.00 98.12 87 LEU A CA 1
ATOM 665 C C . LEU A 1 87 ? 7.147 -7.383 -11.319 1.00 98.12 87 LEU A C 1
ATOM 667 O O . LEU A 1 87 ? 8.190 -7.170 -10.705 1.00 98.12 87 LEU A O 1
ATOM 671 N N . LYS A 1 88 ? 6.515 -8.558 -11.218 1.00 98.38 88 LYS A N 1
ATOM 672 C CA . LYS A 1 88 ? 7.034 -9.689 -10.442 1.00 98.38 88 LYS A CA 1
ATOM 673 C C . LYS A 1 88 ? 8.385 -10.169 -10.967 1.00 98.38 88 LYS A C 1
ATOM 675 O O . LYS A 1 88 ? 9.323 -10.273 -10.185 1.00 98.38 88 LYS A O 1
ATOM 680 N N . LYS A 1 89 ? 8.513 -10.395 -12.276 1.00 98.44 89 LYS A N 1
ATOM 681 C CA . LYS A 1 89 ? 9.766 -10.805 -12.936 1.00 98.44 89 LYS A CA 1
ATOM 682 C C . LYS A 1 89 ? 10.908 -9.795 -12.739 1.00 98.44 89 LYS A C 1
ATOM 684 O O . LYS A 1 89 ? 12.067 -10.198 -12.723 1.00 98.44 89 LYS A O 1
ATOM 689 N N . MET A 1 90 ? 10.609 -8.503 -12.582 1.00 98.50 90 MET A N 1
ATOM 690 C CA . MET A 1 90 ? 11.605 -7.482 -12.230 1.00 98.50 90 MET A CA 1
ATOM 691 C C . MET A 1 90 ? 12.088 -7.591 -10.779 1.00 98.50 90 MET A C 1
ATOM 693 O O . MET A 1 90 ? 13.279 -7.398 -10.535 1.00 98.50 90 MET A O 1
ATOM 697 N N . TRP A 1 91 ? 11.180 -7.850 -9.832 1.00 98.56 91 TRP A N 1
ATOM 698 C CA . TRP A 1 91 ? 11.402 -7.637 -8.395 1.00 98.56 91 TRP A CA 1
ATOM 699 C C . TRP A 1 91 ? 11.584 -8.909 -7.557 1.00 98.56 91 TRP A C 1
ATOM 701 O O . TRP A 1 91 ? 12.130 -8.836 -6.456 1.00 98.56 91 TRP A O 1
ATOM 711 N N . GLU A 1 92 ? 11.156 -10.079 -8.034 1.00 98.38 92 GLU A N 1
ATOM 712 C CA . GLU A 1 92 ? 11.247 -11.317 -7.257 1.00 98.38 92 GLU A CA 1
ATOM 713 C C . GLU A 1 92 ? 12.708 -11.735 -6.974 1.00 98.38 92 GLU A C 1
ATOM 715 O O . GLU A 1 92 ? 13.593 -11.475 -7.791 1.00 98.38 92 GLU A O 1
ATOM 720 N N . PRO A 1 93 ? 13.000 -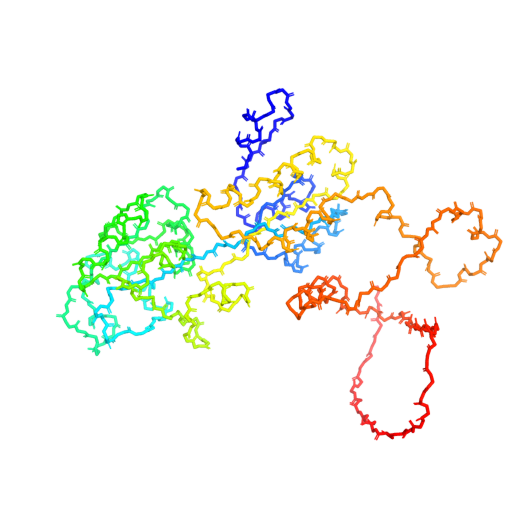12.448 -5.866 1.00 98.44 93 PRO A N 1
ATOM 721 C CA . PRO A 1 93 ? 14.373 -12.830 -5.508 1.00 98.44 93 PRO A CA 1
ATOM 722 C C . PRO A 1 93 ? 15.136 -13.615 -6.589 1.00 98.44 93 PRO A C 1
ATOM 724 O O . PRO A 1 93 ? 16.362 -13.602 -6.624 1.00 98.44 93 PRO A O 1
ATOM 727 N N . ALA A 1 94 ? 14.431 -14.306 -7.493 1.00 98.12 94 ALA A N 1
ATOM 728 C CA . ALA A 1 94 ? 15.050 -15.043 -8.592 1.00 98.12 94 ALA A CA 1
ATOM 729 C C . ALA A 1 94 ? 15.674 -14.135 -9.673 1.00 98.12 94 ALA A C 1
ATOM 731 O O . ALA A 1 94 ? 16.497 -14.631 -10.453 1.00 98.12 94 ALA A O 1
ATOM 732 N N . ALA A 1 95 ? 15.299 -12.850 -9.706 1.00 98.31 95 ALA A N 1
ATOM 733 C CA . ALA A 1 95 ? 15.740 -11.835 -10.659 1.00 98.31 95 ALA A CA 1
ATOM 734 C C . ALA A 1 95 ? 17.099 -11.194 -10.307 1.00 98.31 95 ALA A C 1
ATOM 736 O O . ALA A 1 95 ? 17.753 -10.650 -11.201 1.00 98.31 95 ALA A O 1
ATOM 737 N N . GLU A 1 96 ? 17.530 -11.288 -9.043 1.00 98.25 96 GLU A N 1
ATOM 738 C CA . GLU A 1 96 ? 18.793 -10.740 -8.522 1.00 98.25 96 GLU A CA 1
ATOM 739 C C . GLU A 1 96 ? 19.990 -11.167 -9.389 1.00 98.25 96 GLU A C 1
ATOM 741 O O . GLU A 1 96 ? 20.187 -12.356 -9.662 1.00 98.25 96 GLU A O 1
ATOM 746 N N . GLY A 1 97 ? 20.753 -10.189 -9.889 1.00 97.88 97 GLY A N 1
ATOM 747 C CA . GLY A 1 97 ? 21.896 -10.399 -10.786 1.00 97.88 97 GLY A CA 1
ATOM 748 C C . GLY A 1 97 ? 21.590 -11.015 -12.164 1.00 97.88 97 GLY A C 1
ATOM 749 O O . GLY A 1 97 ? 22.526 -11.267 -12.922 1.00 97.88 97 GLY A O 1
ATOM 750 N N . LYS A 1 98 ? 20.320 -11.277 -12.513 1.00 98.12 98 LYS A N 1
ATOM 751 C CA . LYS A 1 98 ? 19.915 -11.899 -13.795 1.00 98.12 98 LYS A CA 1
ATOM 752 C C . LYS A 1 98 ? 19.083 -10.977 -14.676 1.00 98.12 98 LYS A C 1
ATOM 754 O O . LYS A 1 98 ? 19.263 -10.971 -15.892 1.00 98.12 98 LYS A O 1
ATOM 759 N N . ILE A 1 99 ? 18.160 -10.237 -14.065 1.00 98.38 99 ILE A N 1
ATOM 760 C CA . ILE A 1 99 ? 17.317 -9.246 -14.732 1.00 98.38 99 ILE A CA 1
ATOM 761 C C . ILE A 1 99 ? 17.922 -7.875 -14.440 1.00 98.38 99 ILE A C 1
ATOM 763 O O . ILE A 1 99 ? 17.671 -7.275 -13.395 1.00 98.38 99 ILE A O 1
ATOM 767 N N . THR A 1 100 ? 18.779 -7.421 -15.345 1.00 98.19 100 THR A N 1
ATOM 768 C CA . THR A 1 100 ? 19.588 -6.199 -15.238 1.00 98.19 100 THR A CA 1
ATOM 769 C C . THR A 1 100 ? 19.302 -5.200 -16.353 1.00 98.19 100 THR A C 1
ATOM 771 O O . THR A 1 100 ? 19.832 -4.096 -16.302 1.00 98.19 100 THR A O 1
ATOM 774 N N . ASN A 1 101 ? 18.499 -5.561 -17.362 1.00 98.50 101 ASN A N 1
ATOM 775 C CA . ASN A 1 101 ? 18.207 -4.739 -18.537 1.00 98.50 101 ASN A CA 1
ATOM 776 C C . ASN A 1 101 ? 16.710 -4.764 -18.886 1.00 98.50 101 ASN A C 1
ATOM 778 O O . ASN A 1 101 ? 16.039 -5.791 -18.770 1.00 98.50 101 ASN A O 1
ATOM 782 N N . TRP A 1 102 ? 16.193 -3.644 -19.392 1.00 98.50 102 TRP A N 1
ATOM 783 C CA . TRP A 1 102 ? 14.773 -3.484 -19.735 1.00 98.50 102 TRP A CA 1
ATOM 784 C C . TRP A 1 102 ? 14.272 -4.462 -20.806 1.00 98.50 102 TRP A C 1
ATOM 786 O O . TRP A 1 102 ? 13.192 -5.038 -20.658 1.00 98.50 102 TRP A O 1
ATOM 796 N N . ASN A 1 103 ? 15.075 -4.718 -21.841 1.00 98.19 103 ASN A N 1
ATOM 797 C CA . ASN A 1 103 ? 14.739 -5.650 -22.923 1.00 98.19 103 ASN A CA 1
ATOM 798 C C . ASN A 1 103 ? 14.608 -7.125 -22.483 1.00 98.19 103 ASN A C 1
ATOM 800 O O . ASN A 1 103 ? 14.110 -7.956 -23.240 1.00 98.19 103 ASN A O 1
ATOM 804 N N . GLN A 1 104 ? 15.032 -7.473 -21.261 1.00 98.50 104 GLN A N 1
ATOM 805 C CA . GLN A 1 104 ? 14.804 -8.802 -20.686 1.00 98.50 104 GLN A CA 1
ATOM 806 C C . GLN A 1 104 ? 13.370 -8.975 -20.170 1.00 98.50 104 GLN A C 1
ATOM 808 O O . GLN A 1 104 ? 12.932 -10.111 -19.973 1.00 98.50 104 GLN A O 1
ATOM 813 N N . ILE A 1 105 ? 12.635 -7.879 -19.943 1.00 98.25 105 ILE A N 1
ATOM 814 C CA . ILE A 1 105 ? 11.219 -7.906 -19.561 1.00 98.25 105 ILE A CA 1
ATOM 815 C C . ILE A 1 105 ? 10.355 -8.085 -20.807 1.00 98.25 105 ILE A C 1
ATOM 817 O O . ILE A 1 105 ? 9.741 -9.147 -20.931 1.00 98.25 105 ILE A O 1
ATOM 821 N N . ARG A 1 106 ? 10.402 -7.117 -21.736 1.00 97.25 106 ARG A N 1
ATOM 822 C CA . ARG A 1 106 ? 9.808 -7.191 -23.080 1.00 97.25 106 ARG A CA 1
ATOM 823 C C . ARG A 1 106 ? 10.888 -6.982 -24.155 1.00 97.25 106 ARG A C 1
ATOM 825 O O . ARG A 1 106 ? 11.630 -6.009 -24.029 1.00 97.25 106 ARG A O 1
ATOM 832 N N . PRO A 1 107 ? 11.000 -7.821 -25.202 1.00 96.81 107 PRO A N 1
ATOM 833 C CA . PRO A 1 107 ? 12.059 -7.698 -26.216 1.00 96.81 107 PRO A CA 1
ATOM 834 C C . PRO A 1 107 ? 12.105 -6.357 -26.968 1.00 96.81 107 PRO A C 1
ATOM 836 O O . PRO A 1 107 ? 13.171 -5.961 -27.433 1.00 96.81 107 PRO A O 1
ATOM 839 N N . GLU A 1 108 ? 10.969 -5.670 -27.095 1.00 96.69 108 GLU A N 1
ATOM 840 C CA . GLU A 1 108 ? 10.829 -4.360 -27.742 1.00 96.69 108 GLU A CA 1
ATOM 841 C C . GLU A 1 108 ? 11.274 -3.172 -26.869 1.00 96.69 108 GLU A C 1
ATOM 843 O O . GLU A 1 108 ? 11.445 -2.063 -27.379 1.00 96.69 108 GLU A O 1
ATOM 848 N N . PHE A 1 109 ? 11.483 -3.381 -25.566 1.00 97.75 109 PHE A N 1
ATOM 849 C CA . PHE A 1 109 ? 12.037 -2.358 -24.682 1.00 97.75 109 PHE A CA 1
ATOM 850 C C . PHE A 1 109 ? 13.519 -2.088 -25.000 1.00 97.75 109 PHE A C 1
ATOM 852 O O . PHE A 1 109 ? 14.220 -2.953 -25.533 1.00 97.75 109 PHE A O 1
ATOM 859 N N . PRO A 1 110 ? 14.043 -0.889 -24.681 1.00 97.62 110 PRO A N 1
ATOM 860 C CA . PRO A 1 110 ? 15.423 -0.543 -24.996 1.00 97.62 110 PRO A CA 1
ATOM 861 C C . PRO A 1 110 ? 16.422 -1.476 -24.296 1.00 97.62 110 PRO A C 1
ATOM 863 O O . PRO A 1 110 ? 16.261 -1.837 -23.131 1.00 97.62 110 PRO A O 1
ATOM 866 N N . ASN A 1 111 ? 17.522 -1.810 -24.978 1.00 97.81 111 ASN A N 1
ATOM 867 C CA . ASN A 1 111 ? 18.658 -2.489 -24.350 1.00 97.81 111 ASN A CA 1
ATOM 868 C C . ASN A 1 111 ? 19.475 -1.497 -23.502 1.00 97.81 111 ASN A C 1
ATOM 870 O O . ASN A 1 111 ? 20.557 -1.056 -23.892 1.00 97.81 111 ASN A O 1
ATOM 874 N N . LYS A 1 112 ? 18.907 -1.110 -22.361 1.00 97.50 112 LYS A N 1
ATOM 875 C CA . LYS A 1 112 ? 19.508 -0.253 -21.336 1.00 97.50 112 LYS A CA 1
ATOM 876 C C . LYS A 1 112 ? 19.405 -0.935 -19.963 1.00 97.50 112 LYS A C 1
ATOM 878 O O . LYS A 1 112 ? 18.529 -1.793 -19.807 1.00 97.50 112 LYS A O 1
ATOM 883 N N . PRO A 1 113 ? 20.257 -0.566 -18.985 1.00 98.38 113 PRO A N 1
ATOM 884 C CA . PRO A 1 113 ? 20.163 -1.069 -17.614 1.00 98.38 113 PRO A CA 1
ATOM 885 C C . PRO A 1 113 ? 18.759 -0.890 -17.028 1.00 98.38 113 PRO A C 1
ATOM 887 O O . PRO A 1 113 ? 18.085 0.078 -17.352 1.00 98.38 113 PRO A O 1
ATOM 890 N N . LEU A 1 114 ? 18.320 -1.802 -16.169 1.00 98.62 114 LEU A N 1
ATOM 891 C CA . LEU A 1 114 ? 17.116 -1.676 -15.354 1.00 98.62 114 LEU A CA 1
ATOM 892 C C . LEU A 1 114 ? 17.563 -1.291 -13.945 1.00 98.62 114 LEU A C 1
ATOM 894 O O . LEU A 1 114 ? 17.932 -2.155 -13.150 1.00 98.62 114 LEU A O 1
ATOM 898 N N . ASN A 1 115 ? 17.552 0.006 -13.654 1.00 98.62 115 ASN A N 1
ATOM 899 C CA . ASN A 1 115 ? 17.950 0.515 -12.348 1.00 98.62 115 ASN A CA 1
ATOM 900 C C . ASN A 1 115 ? 16.706 0.591 -11.455 1.00 98.62 115 ASN A C 1
ATOM 902 O O . ASN A 1 115 ? 15.717 1.230 -11.810 1.00 98.62 115 ASN A O 1
ATOM 906 N N . LEU A 1 116 ? 16.729 -0.108 -10.323 1.00 98.75 116 LEU A N 1
ATOM 907 C CA . LEU A 1 116 ? 15.562 -0.265 -9.458 1.00 98.75 116 LEU A CA 1
ATOM 908 C C . LEU A 1 116 ? 15.678 0.609 -8.208 1.00 98.75 116 LEU A C 1
ATOM 910 O O . LEU A 1 116 ? 16.716 0.618 -7.549 1.00 98.75 116 LEU A O 1
ATOM 914 N N . PHE A 1 117 ? 14.595 1.309 -7.875 1.00 98.69 117 PHE A N 1
ATOM 915 C CA . PHE A 1 117 ? 14.467 2.186 -6.708 1.00 98.69 117 PHE A CA 1
ATOM 916 C C . PHE A 1 117 ? 13.218 1.785 -5.918 1.00 98.69 117 PHE A C 1
ATOM 918 O O . PHE A 1 117 ? 12.142 1.651 -6.495 1.00 98.69 117 PHE A O 1
ATOM 925 N N . GLY A 1 118 ? 13.319 1.569 -4.611 1.00 97.44 118 GLY A N 1
ATOM 926 C CA . GLY A 1 118 ? 12.173 1.095 -3.833 1.00 97.44 118 GLY A CA 1
ATOM 927 C C . GLY A 1 118 ? 12.299 1.372 -2.348 1.00 97.44 118 GLY A C 1
ATOM 928 O O . GLY A 1 118 ? 13.384 1.676 -1.848 1.00 97.44 118 GLY A O 1
ATOM 929 N N . ALA A 1 119 ? 11.175 1.254 -1.648 1.00 94.44 119 ALA A N 1
ATOM 930 C CA . ALA A 1 119 ? 11.150 1.365 -0.200 1.00 94.44 119 ALA A CA 1
ATOM 931 C C . ALA A 1 119 ? 12.086 0.328 0.445 1.00 94.44 119 ALA A C 1
ATOM 933 O O . ALA A 1 119 ? 12.229 -0.788 -0.061 1.00 94.44 119 ALA A O 1
ATOM 934 N N . GLY A 1 120 ? 12.746 0.712 1.536 1.00 90.75 120 GLY A N 1
ATOM 935 C CA . GLY A 1 120 ? 13.637 -0.170 2.281 1.00 90.75 120 GLY A CA 1
ATOM 936 C C . GLY A 1 120 ? 12.895 -1.235 3.094 1.00 90.75 120 GLY A C 1
ATOM 937 O O . GLY A 1 120 ? 11.668 -1.261 3.168 1.00 90.75 120 GLY A O 1
ATOM 938 N N . GLN A 1 121 ? 13.657 -2.177 3.655 1.00 88.75 121 GLN A N 1
ATOM 939 C CA . GLN A 1 121 ? 13.110 -3.401 4.255 1.00 88.75 121 GLN A CA 1
ATOM 940 C C . GLN A 1 121 ? 12.326 -3.162 5.552 1.00 88.75 121 GLN A C 1
ATOM 942 O O . GLN A 1 121 ? 11.544 -4.033 5.927 1.00 88.75 121 GLN A O 1
ATOM 947 N N . ASP A 1 122 ? 12.500 -2.006 6.200 1.00 79.88 122 ASP A N 1
ATOM 948 C CA . ASP A 1 122 ? 11.762 -1.640 7.413 1.00 79.88 122 ASP A CA 1
ATOM 949 C C . ASP A 1 122 ? 10.456 -0.870 7.089 1.00 79.88 122 ASP A C 1
ATOM 951 O O . ASP A 1 122 ? 9.688 -0.516 7.989 1.00 79.88 122 ASP A O 1
ATOM 955 N N . SER A 1 123 ? 10.162 -0.645 5.799 1.00 80.75 123 SER A N 1
ATOM 956 C CA . SER A 1 123 ? 8.985 0.083 5.320 1.00 80.75 123 SER A CA 1
ATOM 957 C C . SER A 1 123 ? 7.757 -0.804 5.088 1.00 80.75 123 SER A C 1
ATOM 959 O O . SER A 1 123 ? 7.793 -1.794 4.354 1.00 80.75 123 SER A O 1
ATOM 961 N N . GLY A 1 124 ? 6.593 -0.348 5.563 1.00 81.56 124 GLY A N 1
ATOM 962 C CA . GLY A 1 124 ? 5.298 -0.946 5.207 1.00 81.56 124 GLY A CA 1
ATOM 963 C C . GLY A 1 124 ? 4.993 -0.915 3.698 1.00 81.56 124 GLY A C 1
ATOM 964 O O . GLY A 1 124 ? 4.265 -1.776 3.198 1.00 81.56 124 GLY A O 1
ATOM 965 N N . THR A 1 125 ? 5.592 0.027 2.958 1.00 88.56 125 THR A N 1
ATOM 966 C CA . THR A 1 125 ? 5.509 0.110 1.491 1.00 88.56 125 THR A CA 1
ATOM 967 C C . THR A 1 125 ? 6.224 -1.067 0.821 1.00 88.56 125 THR A C 1
ATOM 969 O O . THR A 1 125 ? 5.702 -1.630 -0.140 1.00 88.56 125 THR A O 1
ATOM 972 N N . PHE A 1 126 ? 7.377 -1.492 1.348 1.00 92.44 126 PHE A N 1
ATOM 973 C CA . PHE A 1 126 ? 8.117 -2.665 0.868 1.00 92.44 126 PHE A CA 1
ATOM 974 C C . PHE A 1 126 ? 7.356 -3.965 1.155 1.00 92.44 126 PHE A C 1
ATOM 976 O O . PHE A 1 126 ? 7.183 -4.803 0.261 1.00 92.44 126 PHE A O 1
ATOM 983 N N . ASP A 1 127 ? 6.832 -4.111 2.375 1.00 89.88 127 ASP A N 1
ATOM 984 C CA . ASP A 1 127 ? 6.012 -5.261 2.769 1.00 89.88 127 ASP A CA 1
ATOM 985 C C . ASP A 1 127 ? 4.786 -5.429 1.867 1.00 89.88 127 ASP A C 1
ATOM 987 O O . ASP A 1 127 ? 4.527 -6.520 1.352 1.00 89.88 127 ASP A O 1
ATOM 991 N N . TYR A 1 128 ? 4.050 -4.340 1.630 1.00 91.50 128 TYR A N 1
ATOM 992 C CA . TYR A 1 128 ? 2.856 -4.384 0.796 1.00 91.50 128 TYR A CA 1
ATOM 993 C C . TYR A 1 128 ? 3.183 -4.612 -0.682 1.00 91.50 128 TYR A C 1
ATOM 995 O O . TYR A 1 128 ? 2.534 -5.438 -1.324 1.00 91.50 128 TYR A O 1
ATOM 1003 N N . PHE A 1 129 ? 4.205 -3.946 -1.227 1.00 95.75 129 PHE A N 1
ATOM 1004 C CA . PHE A 1 129 ? 4.616 -4.154 -2.615 1.00 95.75 129 PHE A CA 1
ATOM 1005 C C . PHE A 1 129 ? 5.011 -5.616 -2.872 1.00 95.75 129 PHE A C 1
ATOM 1007 O O . PHE A 1 129 ? 4.535 -6.236 -3.823 1.00 95.75 129 PHE A O 1
ATOM 1014 N N . THR A 1 130 ? 5.829 -6.204 -1.998 1.00 96.38 130 THR A N 1
ATOM 1015 C CA . THR A 1 130 ? 6.269 -7.604 -2.133 1.00 96.38 130 THR A CA 1
ATOM 1016 C C . THR A 1 130 ? 5.126 -8.607 -1.925 1.00 96.38 130 THR A C 1
ATOM 1018 O O . THR A 1 130 ? 5.042 -9.602 -2.654 1.00 96.38 130 THR A O 1
ATOM 1021 N N . GLU A 1 131 ? 4.177 -8.331 -1.022 1.00 93.44 131 GLU A N 1
ATOM 1022 C CA . GLU A 1 131 ? 2.928 -9.097 -0.906 1.00 93.44 131 GLU A CA 1
ATOM 1023 C C . GLU A 1 131 ? 2.097 -9.031 -2.201 1.00 93.44 131 GLU A C 1
ATOM 1025 O O . GLU A 1 131 ? 1.757 -10.076 -2.756 1.00 93.44 131 GLU A O 1
ATOM 1030 N N . ALA A 1 132 ? 1.810 -7.829 -2.708 1.00 94.31 132 ALA A N 1
ATOM 1031 C CA . ALA A 1 132 ? 0.895 -7.603 -3.829 1.00 94.31 132 ALA A CA 1
ATOM 1032 C C . ALA A 1 132 ? 1.463 -8.010 -5.202 1.00 94.31 132 ALA A C 1
ATOM 1034 O O . ALA A 1 132 ? 0.704 -8.420 -6.081 1.00 94.31 132 ALA A O 1
ATOM 1035 N N . VAL A 1 133 ? 2.780 -7.890 -5.395 1.00 97.25 133 VAL A N 1
ATOM 1036 C CA . VAL A 1 133 ? 3.459 -8.144 -6.678 1.00 97.25 133 VAL A CA 1
ATOM 1037 C C . VAL A 1 133 ? 4.092 -9.531 -6.718 1.00 97.25 133 VAL A C 1
ATOM 1039 O O . VAL A 1 133 ? 3.859 -10.300 -7.649 1.00 97.25 133 VAL A O 1
ATOM 1042 N N . VAL A 1 134 ? 4.903 -9.879 -5.716 1.00 97.06 134 VAL A N 1
ATOM 1043 C CA . VAL A 1 134 ? 5.652 -11.149 -5.710 1.00 97.06 134 VAL A CA 1
ATOM 1044 C C . VAL A 1 134 ? 4.802 -12.290 -5.131 1.00 97.06 134 VAL A C 1
ATOM 1046 O O . VAL A 1 134 ? 4.992 -13.455 -5.504 1.00 97.06 134 VAL A O 1
ATOM 1049 N N . GLY A 1 135 ? 3.810 -11.961 -4.297 1.00 94.56 135 GLY A N 1
ATOM 1050 C CA . GLY A 1 135 ? 2.909 -12.904 -3.627 1.00 94.56 135 GLY A CA 1
ATOM 1051 C C . GLY A 1 135 ? 3.355 -13.284 -2.212 1.00 94.56 135 GLY A C 1
ATOM 1052 O O . GLY A 1 135 ? 2.849 -14.259 -1.656 1.00 94.56 135 GLY A O 1
ATOM 1053 N N . LYS A 1 136 ? 4.338 -12.573 -1.641 1.00 92.38 136 LYS A N 1
ATOM 1054 C CA . LYS A 1 136 ? 4.874 -12.828 -0.296 1.00 92.38 136 LYS A CA 1
ATOM 1055 C C . LYS A 1 136 ? 5.558 -11.571 0.256 1.00 92.38 136 LYS A C 1
ATOM 1057 O O . LYS A 1 136 ? 6.551 -11.133 -0.318 1.00 92.38 136 LYS A O 1
ATOM 1062 N N . SER A 1 137 ? 5.082 -11.052 1.392 1.00 91.38 137 SER A N 1
ATOM 1063 C CA . SER A 1 137 ? 5.750 -9.939 2.092 1.00 91.38 137 SER A CA 1
ATOM 1064 C C . SER A 1 137 ? 7.213 -10.292 2.417 1.00 91.38 137 SER A C 1
ATOM 1066 O O . SER A 1 137 ? 7.553 -11.446 2.715 1.00 91.38 137 SER A O 1
ATOM 1068 N N . GLY A 1 138 ? 8.094 -9.308 2.252 1.00 91.94 138 GLY A N 1
ATOM 1069 C CA . GLY A 1 138 ? 9.543 -9.432 2.396 1.00 91.94 138 GLY A CA 1
ATOM 1070 C C . GLY A 1 138 ? 10.271 -10.136 1.242 1.00 91.94 138 GLY A C 1
ATOM 1071 O O . GLY A 1 138 ? 11.500 -10.225 1.264 1.00 91.94 138 GLY A O 1
ATOM 1072 N N . ALA A 1 139 ? 9.570 -10.659 0.229 1.00 96.00 139 ALA A N 1
ATOM 1073 C CA . ALA A 1 139 ? 10.199 -11.367 -0.887 1.00 96.00 139 ALA A CA 1
ATOM 1074 C C . ALA A 1 139 ? 10.563 -10.416 -2.038 1.00 96.00 139 ALA A C 1
ATOM 1076 O O . ALA A 1 139 ? 9.794 -10.249 -2.980 1.00 96.00 139 ALA A O 1
ATOM 1077 N N . SER A 1 140 ? 11.772 -9.857 -1.991 1.00 97.50 140 SER A N 1
ATOM 1078 C CA . SER A 1 140 ? 12.373 -9.073 -3.078 1.00 97.50 140 SER A CA 1
ATOM 1079 C C . SER A 1 140 ? 13.814 -9.515 -3.345 1.00 97.50 140 SER A C 1
ATOM 1081 O O . SER A 1 140 ? 14.486 -10.044 -2.455 1.00 97.50 140 SER A O 1
ATOM 1083 N N . ARG A 1 141 ? 14.303 -9.243 -4.556 1.00 97.75 141 ARG A N 1
ATOM 1084 C CA . ARG A 1 141 ? 15.738 -9.066 -4.836 1.00 97.75 141 ARG A CA 1
ATOM 1085 C C . ARG A 1 141 ? 16.332 -7.934 -3.983 1.00 97.75 141 ARG A C 1
ATOM 1087 O O . ARG A 1 141 ? 15.590 -7.055 -3.536 1.00 97.75 141 ARG A O 1
ATOM 1094 N N . LYS A 1 142 ? 17.647 -7.942 -3.764 1.00 96.75 142 LYS A N 1
ATOM 1095 C CA . LYS A 1 142 ? 18.368 -6.987 -2.894 1.00 96.75 142 LYS A CA 1
ATOM 1096 C C . LYS A 1 142 ? 19.268 -6.004 -3.643 1.00 96.75 142 LYS A C 1
ATOM 1098 O O . LYS A 1 142 ? 19.730 -5.035 -3.052 1.00 96.75 142 LYS A O 1
ATOM 1103 N N . ASP A 1 143 ? 19.510 -6.235 -4.926 1.00 97.19 143 ASP A N 1
ATOM 1104 C CA . ASP A 1 143 ? 20.316 -5.405 -5.826 1.00 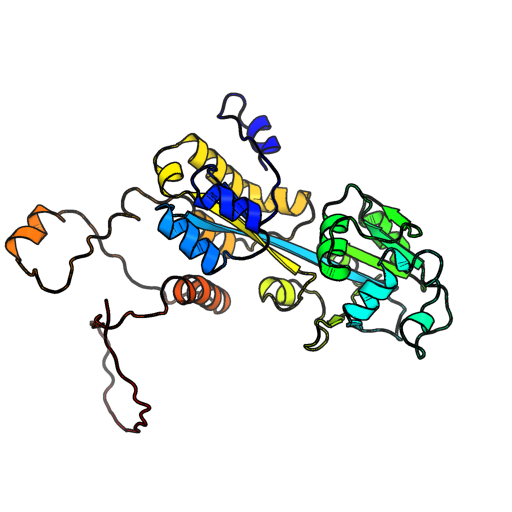97.19 143 ASP A CA 1
ATOM 1105 C C . ASP A 1 143 ? 19.509 -4.221 -6.400 1.00 97.19 143 ASP A C 1
ATOM 1107 O O . ASP A 1 143 ? 19.404 -4.044 -7.612 1.00 97.19 143 ASP A O 1
ATOM 1111 N N . TYR A 1 144 ? 18.931 -3.407 -5.510 1.00 98.00 144 TYR A N 1
ATOM 1112 C CA . TYR A 1 144 ? 18.209 -2.172 -5.837 1.00 98.00 144 TYR A CA 1
ATOM 1113 C C . TYR A 1 144 ? 18.585 -1.037 -4.870 1.00 98.00 144 TYR A C 1
ATOM 1115 O O . TYR A 1 144 ? 19.142 -1.273 -3.796 1.00 98.00 144 TYR A O 1
ATOM 1123 N N . VAL A 1 145 ? 18.282 0.209 -5.239 1.00 98.19 145 VAL A N 1
ATOM 1124 C CA . VAL A 1 145 ? 18.455 1.378 -4.368 1.00 98.19 145 VAL A CA 1
ATOM 1125 C C . VAL A 1 145 ? 17.284 1.441 -3.386 1.00 98.19 145 VAL A C 1
ATOM 1127 O O . VAL A 1 145 ? 16.181 1.862 -3.740 1.00 98.19 145 VAL A O 1
ATOM 1130 N N . ALA A 1 146 ? 17.539 0.997 -2.157 1.00 96.75 146 ALA A N 1
ATOM 1131 C CA . ALA A 1 146 ? 16.595 1.036 -1.047 1.00 96.75 146 ALA A CA 1
ATOM 1132 C C . ALA A 1 146 ? 16.647 2.379 -0.295 1.00 96.75 146 ALA A C 1
ATOM 1134 O O . ALA A 1 146 ? 17.732 2.909 -0.050 1.00 96.75 146 ALA A O 1
ATOM 1135 N N . SER A 1 147 ? 15.489 2.903 0.115 1.00 94.31 147 SER A N 1
ATOM 1136 C CA . SER A 1 147 ? 15.378 4.084 0.985 1.00 94.31 147 SER A CA 1
ATOM 1137 C C . SER A 1 147 ? 14.145 3.995 1.883 1.00 94.31 147 SER A C 1
ATOM 1139 O O . SER A 1 147 ? 13.090 3.560 1.435 1.00 94.31 147 SER A O 1
ATOM 1141 N N . GLU A 1 148 ? 14.258 4.465 3.125 1.00 87.94 148 GLU A N 1
ATOM 1142 C CA . GLU A 1 148 ? 13.108 4.677 4.023 1.00 87.94 148 GLU A CA 1
ATOM 1143 C C . GLU A 1 148 ? 12.457 6.067 3.822 1.00 87.94 148 GLU A C 1
ATOM 1145 O O . GLU A 1 148 ? 11.387 6.345 4.357 1.00 87.94 148 GLU A O 1
ATOM 1150 N N . ASP A 1 149 ? 13.087 6.948 3.034 1.00 88.94 149 ASP A N 1
ATOM 1151 C CA . ASP A 1 149 ? 12.516 8.216 2.564 1.00 88.94 149 ASP A CA 1
ATOM 1152 C C . ASP A 1 149 ? 12.131 8.119 1.080 1.00 88.94 149 ASP A C 1
ATOM 1154 O O . ASP A 1 149 ? 12.998 8.037 0.200 1.00 88.94 149 ASP A O 1
ATOM 1158 N N . ASP A 1 150 ? 10.827 8.193 0.806 1.00 89.00 150 ASP A N 1
ATOM 1159 C CA . ASP A 1 150 ? 10.255 8.193 -0.543 1.00 89.00 150 ASP A CA 1
ATOM 1160 C C . ASP A 1 150 ? 10.712 9.410 -1.380 1.00 89.00 150 ASP A C 1
ATOM 1162 O O . ASP A 1 150 ? 10.787 9.312 -2.606 1.00 89.00 150 ASP A O 1
ATOM 1166 N N . ASN A 1 151 ? 11.096 10.549 -0.776 1.00 92.25 151 ASN A N 1
ATOM 1167 C CA . ASN A 1 151 ? 11.615 11.691 -1.547 1.00 92.25 151 ASN A CA 1
ATOM 1168 C C . ASN A 1 151 ? 12.974 11.385 -2.189 1.00 92.25 151 ASN A C 1
ATOM 1170 O O . ASN A 1 151 ? 13.248 11.834 -3.304 1.00 92.25 151 ASN A O 1
ATOM 1174 N N . THR A 1 152 ? 13.815 10.605 -1.512 1.00 95.06 152 THR A N 1
ATOM 1175 C CA . THR A 1 152 ? 15.079 10.102 -2.061 1.00 95.06 152 THR A CA 1
ATOM 1176 C C . THR A 1 152 ? 14.827 9.171 -3.256 1.00 95.06 152 THR A C 1
ATOM 1178 O O . THR A 1 152 ? 15.531 9.262 -4.264 1.00 95.06 152 THR A O 1
ATOM 1181 N N . LEU A 1 153 ? 13.765 8.355 -3.216 1.00 97.19 153 LEU A N 1
ATOM 1182 C CA . LEU A 1 153 ? 13.350 7.513 -4.349 1.00 97.19 153 LEU A CA 1
ATOM 1183 C C . LEU A 1 153 ? 12.816 8.344 -5.524 1.00 97.19 153 LEU A C 1
ATOM 1185 O O . LEU A 1 153 ? 13.219 8.123 -6.666 1.00 97.19 153 LEU A O 1
ATOM 1189 N N . VAL A 1 154 ? 11.966 9.341 -5.248 1.00 97.25 154 VAL A N 1
ATOM 1190 C CA . VAL A 1 154 ? 11.489 10.328 -6.235 1.00 97.25 154 VAL A CA 1
ATOM 1191 C C . VAL A 1 154 ? 12.667 10.999 -6.943 1.00 97.25 154 VAL A C 1
ATOM 1193 O O . VAL A 1 154 ? 12.668 11.099 -8.171 1.00 97.25 154 VAL A O 1
ATOM 1196 N N . GLN A 1 155 ? 13.679 11.444 -6.189 1.00 97.56 155 GLN A N 1
ATOM 1197 C CA . GLN A 1 155 ? 14.877 12.063 -6.756 1.00 97.56 155 GLN A CA 1
ATOM 1198 C C . GLN A 1 155 ? 15.643 11.081 -7.646 1.00 97.56 155 GLN A C 1
ATOM 1200 O O . GLN A 1 155 ? 15.904 11.421 -8.801 1.00 97.56 155 GLN A O 1
ATOM 1205 N N . GLY A 1 156 ? 15.917 9.866 -7.160 1.00 97.94 156 GLY A N 1
ATOM 1206 C CA . GLY A 1 156 ? 16.604 8.818 -7.919 1.00 97.94 156 GLY A CA 1
ATOM 1207 C C . GLY A 1 156 ? 15.937 8.515 -9.263 1.00 97.94 156 GLY A C 1
ATOM 1208 O O . GLY A 1 156 ? 16.574 8.640 -10.309 1.00 97.94 156 GLY A O 1
ATOM 1209 N N . VAL A 1 157 ? 14.628 8.232 -9.261 1.00 98.50 157 VAL A N 1
ATOM 1210 C CA . VAL A 1 157 ? 13.877 7.946 -10.499 1.00 98.50 157 VAL A CA 1
ATOM 1211 C C . VAL A 1 157 ? 13.834 9.161 -11.438 1.00 98.50 157 VAL A C 1
ATOM 1213 O O . VAL A 1 157 ? 13.950 9.009 -12.654 1.00 98.50 157 VAL A O 1
ATOM 1216 N N . SER A 1 158 ? 13.712 10.380 -10.900 1.00 98.12 158 SER A N 1
ATOM 1217 C CA . SER A 1 158 ? 13.679 11.601 -11.723 1.00 98.12 158 SER A CA 1
ATOM 1218 C C . SER A 1 158 ? 15.017 11.964 -12.381 1.00 98.12 158 SER A C 1
ATOM 1220 O O . SER A 1 158 ? 15.021 12.686 -13.377 1.00 98.12 158 SER A O 1
ATOM 1222 N N . GLN A 1 159 ? 16.143 11.477 -11.851 1.00 98.06 159 GLN A N 1
ATOM 1223 C CA . GLN A 1 159 ? 17.489 11.785 -12.355 1.00 98.06 159 GLN A CA 1
ATOM 1224 C C . GLN A 1 159 ? 18.062 10.698 -13.271 1.00 98.06 159 GLN A C 1
ATOM 1226 O O . GLN A 1 159 ? 18.982 10.978 -14.037 1.00 98.06 159 GLN A O 1
ATOM 1231 N N . ASP A 1 160 ? 17.527 9.478 -13.218 1.00 98.38 160 ASP A N 1
ATOM 1232 C CA . ASP A 1 160 ? 17.987 8.353 -14.029 1.00 98.38 160 ASP A CA 1
ATOM 1233 C C . ASP A 1 160 ? 16.940 7.952 -15.088 1.00 98.38 160 ASP A C 1
ATOM 1235 O O . ASP A 1 160 ? 15.913 7.359 -14.748 1.00 98.38 160 ASP A O 1
ATOM 1239 N N . PRO A 1 161 ? 17.194 8.202 -16.389 1.00 97.62 161 PRO A N 1
ATOM 1240 C CA . PRO A 1 161 ? 16.309 7.787 -17.482 1.00 97.62 161 PRO A CA 1
ATOM 1241 C C . PRO A 1 161 ? 16.050 6.275 -17.555 1.00 97.62 161 PRO A C 1
ATOM 1243 O O . PRO A 1 161 ? 15.123 5.836 -18.231 1.00 97.62 161 PRO A O 1
ATOM 1246 N N . ASN A 1 162 ? 16.869 5.462 -16.889 1.00 98.19 162 ASN A N 1
ATOM 1247 C CA . ASN A 1 162 ? 16.770 4.005 -16.884 1.00 98.19 162 ASN A CA 1
ATOM 1248 C C . ASN A 1 162 ? 16.031 3.454 -15.656 1.00 98.19 162 ASN A C 1
ATOM 1250 O O . ASN A 1 162 ? 15.905 2.234 -15.520 1.00 98.19 162 ASN A O 1
ATOM 1254 N N . ALA A 1 163 ? 15.570 4.331 -14.762 1.00 98.31 163 ALA A N 1
ATOM 1255 C CA . ALA A 1 163 ? 14.976 3.934 -13.503 1.00 98.31 163 ALA A CA 1
ATOM 1256 C C . ALA A 1 163 ? 13.538 3.421 -13.638 1.00 98.31 163 ALA A C 1
ATOM 1258 O O . ALA A 1 163 ? 12.706 4.006 -14.340 1.00 98.31 163 ALA A O 1
ATOM 1259 N N . LEU A 1 164 ? 13.238 2.384 -12.857 1.00 98.75 164 LEU A N 1
ATOM 1260 C CA . LEU A 1 164 ? 11.896 2.064 -12.385 1.00 98.75 164 LEU A CA 1
ATOM 1261 C C . LEU A 1 164 ? 11.899 2.102 -10.862 1.00 98.75 164 LEU A C 1
ATOM 1263 O O . LEU A 1 164 ? 12.822 1.593 -10.224 1.00 98.75 164 LEU A O 1
ATOM 1267 N N . GLY A 1 165 ? 10.847 2.654 -10.270 1.00 98.38 165 GLY A N 1
ATOM 1268 C CA . GLY A 1 165 ? 10.669 2.558 -8.831 1.00 98.38 165 GLY A CA 1
ATOM 1269 C C . GLY A 1 165 ? 9.227 2.520 -8.374 1.00 98.38 165 GLY A C 1
ATOM 1270 O O . GLY A 1 165 ? 8.309 2.651 -9.182 1.00 98.38 165 GLY A O 1
ATOM 1271 N N . TYR A 1 166 ? 9.038 2.312 -7.074 1.00 98.19 166 TYR A N 1
ATOM 1272 C CA . TYR A 1 166 ? 7.726 2.348 -6.438 1.00 98.19 166 TYR A CA 1
ATOM 1273 C C . TYR A 1 166 ? 7.768 3.072 -5.090 1.00 98.19 166 TYR A C 1
ATOM 1275 O O . TYR A 1 166 ? 8.754 2.980 -4.360 1.00 98.19 166 TYR A O 1
ATOM 1283 N N . PHE A 1 167 ? 6.685 3.786 -4.782 1.00 95.38 167 PHE A N 1
ATOM 1284 C CA . PHE A 1 167 ? 6.452 4.506 -3.522 1.00 95.38 167 PHE A CA 1
ATOM 1285 C C . PHE A 1 167 ? 4.976 4.924 -3.408 1.00 95.38 167 PHE A C 1
ATOM 1287 O O . PHE A 1 167 ? 4.181 4.673 -4.322 1.00 95.38 167 PHE A O 1
ATOM 1294 N N . GLY A 1 168 ? 4.578 5.554 -2.298 1.00 92.50 168 GLY A N 1
ATOM 1295 C CA . GLY A 1 168 ? 3.193 5.987 -2.082 1.00 92.50 168 GLY A CA 1
ATOM 1296 C C . GLY A 1 168 ? 2.690 6.993 -3.132 1.00 92.50 168 GLY A C 1
ATOM 1297 O O . GLY A 1 168 ? 3.401 7.924 -3.517 1.00 92.50 168 GLY A O 1
ATOM 1298 N N . LEU A 1 169 ? 1.431 6.853 -3.571 1.00 93.19 169 LEU A N 1
ATOM 1299 C CA . LEU A 1 169 ? 0.802 7.704 -4.601 1.00 93.19 169 LEU A CA 1
ATOM 1300 C C . LEU A 1 169 ? 0.940 9.210 -4.319 1.00 93.19 169 LEU A C 1
ATOM 1302 O O . LEU A 1 169 ? 1.163 9.997 -5.239 1.00 93.19 169 LEU A O 1
ATOM 1306 N N . ALA A 1 170 ? 0.876 9.619 -3.051 1.00 89.19 170 ALA A N 1
ATOM 1307 C CA . ALA A 1 170 ? 1.008 11.021 -2.663 1.00 89.19 170 ALA A CA 1
ATOM 1308 C C . ALA A 1 170 ? 2.335 11.665 -3.123 1.00 89.19 170 ALA A C 1
ATOM 1310 O O . ALA A 1 170 ? 2.349 12.862 -3.412 1.00 89.19 170 ALA A O 1
ATOM 1311 N N . TYR A 1 171 ? 3.430 10.903 -3.227 1.00 91.38 171 TYR A N 1
ATOM 1312 C CA . TYR A 1 171 ? 4.735 11.405 -3.679 1.00 91.38 171 TYR A CA 1
ATOM 1313 C C . TYR A 1 171 ? 4.798 11.603 -5.200 1.00 91.38 171 TYR A C 1
ATOM 1315 O O . TYR A 1 171 ? 5.403 12.572 -5.673 1.00 91.38 171 TYR A O 1
ATOM 1323 N N . TYR A 1 172 ? 4.114 10.741 -5.962 1.00 94.00 172 TYR A N 1
ATOM 1324 C CA . TYR A 1 172 ? 3.910 10.922 -7.402 1.00 94.00 172 TYR A CA 1
ATOM 1325 C C . TYR A 1 172 ? 3.023 12.142 -7.691 1.00 94.00 172 TYR A C 1
ATOM 1327 O O . TYR A 1 172 ? 3.409 12.996 -8.489 1.00 94.00 172 TYR A O 1
ATOM 1335 N N . GLU A 1 173 ? 1.892 12.291 -6.988 1.00 91.69 173 GLU A N 1
ATOM 1336 C CA . GLU A 1 173 ? 0.981 13.441 -7.146 1.00 91.69 173 GLU A CA 1
ATOM 1337 C C . GLU A 1 173 ? 1.658 14.800 -6.883 1.00 91.69 173 GLU A C 1
ATOM 1339 O O . GLU A 1 173 ? 1.248 15.814 -7.446 1.00 91.69 173 GLU A O 1
ATOM 1344 N N . GLN A 1 174 ? 2.712 14.828 -6.061 1.00 91.62 174 GLN A N 1
ATOM 1345 C CA . GLN A 1 174 ? 3.514 16.025 -5.782 1.00 91.62 174 GLN A CA 1
ATOM 1346 C C . GLN A 1 174 ? 4.611 16.300 -6.829 1.00 91.62 174 GLN A C 1
ATOM 1348 O O . GLN A 1 174 ? 5.153 17.405 -6.868 1.00 91.62 174 GLN A O 1
ATOM 1353 N N . ASN A 1 175 ? 4.949 15.329 -7.685 1.00 95.19 175 ASN A N 1
ATOM 1354 C CA . ASN A 1 175 ? 6.040 15.420 -8.664 1.00 95.19 175 ASN A CA 1
ATOM 1355 C C . ASN A 1 175 ? 5.648 15.020 -10.117 1.00 95.19 175 ASN A C 1
ATOM 1357 O O . ASN A 1 175 ? 6.489 14.461 -10.828 1.00 95.19 175 ASN A O 1
ATOM 1361 N N . PRO A 1 176 ? 4.442 15.351 -10.634 1.00 92.31 176 PRO A N 1
ATOM 1362 C CA . PRO A 1 176 ? 3.932 14.835 -11.916 1.00 92.31 176 PRO A CA 1
ATOM 1363 C C . PRO A 1 176 ? 4.663 15.367 -13.163 1.00 92.31 176 PRO A C 1
ATOM 1365 O O . PRO A 1 176 ? 4.408 14.914 -14.271 1.00 92.31 176 PRO A O 1
ATOM 1368 N N . GLN A 1 177 ? 5.553 16.353 -13.008 1.00 95.00 177 GLN A N 1
ATOM 1369 C CA . GLN A 1 177 ? 6.416 16.857 -14.087 1.00 95.00 177 GLN A CA 1
ATOM 1370 C C . GLN A 1 177 ? 7.780 16.149 -14.158 1.00 95.00 177 GLN A C 1
ATOM 1372 O O . GLN A 1 177 ? 8.523 16.370 -15.109 1.00 95.00 177 GLN A O 1
ATOM 1377 N N . LYS A 1 178 ? 8.134 15.341 -13.150 1.00 96.94 178 LYS A N 1
ATOM 1378 C CA . LYS A 1 178 ? 9.444 14.670 -13.025 1.00 96.94 178 LYS A CA 1
ATOM 1379 C C . LYS A 1 178 ? 9.366 13.151 -13.178 1.00 96.94 178 LYS A C 1
ATOM 1381 O O . LYS A 1 178 ? 10.389 12.496 -13.361 1.00 96.94 178 LYS A O 1
ATOM 1386 N N . LEU A 1 179 ? 8.166 12.599 -13.051 1.00 97.94 179 LEU A N 1
ATOM 1387 C CA . LEU A 1 179 ? 7.899 11.174 -12.961 1.00 97.94 179 LEU A CA 1
ATOM 1388 C C . LEU A 1 179 ? 6.712 10.831 -13.843 1.00 97.94 179 LEU A C 1
ATOM 1390 O O . LEU A 1 179 ? 5.690 11.512 -13.781 1.00 97.94 179 LEU A O 1
ATOM 1394 N N . LYS A 1 180 ? 6.814 9.711 -14.552 1.00 98.19 180 LYS A N 1
ATOM 1395 C CA . LYS A 1 180 ? 5.704 9.107 -15.278 1.00 98.19 180 LYS A CA 1
ATOM 1396 C C . LYS A 1 180 ? 5.219 7.888 -14.504 1.00 98.19 180 LYS A C 1
ATOM 1398 O O . LYS A 1 180 ? 5.972 6.929 -14.337 1.00 98.19 180 LYS A O 1
ATOM 1403 N N . ALA A 1 181 ? 3.974 7.907 -14.036 1.00 98.19 181 ALA A N 1
ATOM 1404 C CA . ALA A 1 181 ? 3.353 6.713 -13.473 1.00 98.19 181 ALA A CA 1
ATOM 1405 C C . ALA A 1 181 ? 3.002 5.709 -14.578 1.00 98.19 181 ALA A C 1
ATOM 1407 O O . ALA A 1 181 ? 2.493 6.089 -15.633 1.00 98.19 181 ALA A O 1
ATOM 1408 N N . LEU A 1 182 ? 3.241 4.425 -14.313 1.00 98.44 182 LEU A N 1
ATOM 1409 C CA . LEU A 1 182 ? 2.833 3.337 -15.193 1.00 98.44 182 LEU A CA 1
ATOM 1410 C C . LEU A 1 182 ? 1.415 2.871 -14.850 1.00 98.44 182 LEU A C 1
ATOM 1412 O O . LEU A 1 182 ? 1.066 2.698 -13.678 1.00 98.44 182 LEU A O 1
ATOM 1416 N N . GLY A 1 183 ? 0.615 2.601 -15.880 1.00 98.31 183 GLY A N 1
ATOM 1417 C CA . GLY A 1 183 ? -0.621 1.843 -15.720 1.00 98.31 183 GLY A CA 1
ATOM 1418 C C . GLY A 1 183 ? -0.321 0.400 -15.304 1.00 98.31 183 GLY A C 1
ATOM 1419 O O . GLY A 1 183 ? 0.539 -0.247 -15.901 1.00 98.31 183 GLY A O 1
ATOM 1420 N N . ILE A 1 184 ? -1.027 -0.115 -14.299 1.00 98.19 184 ILE A N 1
ATOM 1421 C CA . ILE A 1 184 ? -0.866 -1.497 -13.823 1.00 98.19 184 ILE A CA 1
ATOM 1422 C C . ILE A 1 184 ? -1.943 -2.368 -14.453 1.00 98.19 184 ILE A C 1
ATOM 1424 O O . ILE A 1 184 ? -3.130 -2.080 -14.297 1.00 98.19 184 ILE A O 1
ATOM 1428 N N . ASP A 1 185 ? -1.534 -3.429 -15.149 1.00 97.00 185 ASP A N 1
ATOM 1429 C CA . ASP A 1 185 ? -2.450 -4.440 -15.679 1.00 97.00 185 ASP A CA 1
ATOM 1430 C C . ASP A 1 185 ? -2.435 -5.707 -14.810 1.00 97.00 185 ASP A C 1
ATOM 1432 O O . ASP A 1 185 ? -1.418 -6.395 -14.672 1.00 97.00 185 ASP A O 1
ATOM 1436 N N . SER A 1 186 ? -3.593 -6.014 -14.227 1.00 91.88 186 SER A N 1
ATOM 1437 C CA . SER A 1 186 ? -3.865 -7.224 -13.440 1.00 91.88 186 SER A CA 1
ATOM 1438 C C . SER A 1 186 ? -4.652 -8.286 -14.231 1.00 91.88 186 SER A C 1
ATOM 1440 O O . SER A 1 186 ? -5.357 -9.111 -13.650 1.00 91.88 186 SER A O 1
ATOM 1442 N N . GLY A 1 187 ? -4.552 -8.262 -15.566 1.00 90.38 187 GLY A N 1
ATOM 1443 C CA . GLY A 1 187 ? -5.278 -9.139 -16.491 1.00 90.38 187 GLY A CA 1
ATOM 1444 C C . GLY A 1 187 ? -6.654 -8.598 -16.898 1.00 90.38 187 GLY A C 1
ATOM 1445 O O . GLY A 1 187 ? -7.520 -9.365 -17.319 1.00 90.38 187 GLY A O 1
ATOM 1446 N N . LYS A 1 188 ? -6.885 -7.291 -16.724 1.00 88.00 188 LYS A N 1
ATOM 1447 C CA . LYS A 1 188 ? -8.164 -6.603 -17.003 1.00 88.00 188 LYS A CA 1
ATOM 1448 C C . LYS A 1 188 ? -7.984 -5.293 -17.780 1.00 88.00 188 LYS A C 1
ATOM 1450 O O . LYS A 1 188 ? -8.945 -4.539 -17.924 1.00 88.00 188 LYS A O 1
ATOM 1455 N N . GLY A 1 189 ? -6.780 -5.044 -18.292 1.00 94.12 189 GLY A N 1
ATOM 1456 C CA . GLY A 1 189 ? -6.377 -3.775 -18.879 1.00 94.12 189 GLY A CA 1
ATOM 1457 C C . GLY A 1 189 ? -5.645 -2.903 -17.861 1.00 94.12 189 GLY A C 1
ATOM 1458 O O . GLY A 1 189 ? -5.915 -2.947 -16.659 1.00 94.12 189 GLY A O 1
ATOM 1459 N N . ALA A 1 190 ? -4.702 -2.105 -18.356 1.00 97.06 190 ALA A N 1
ATOM 1460 C CA . ALA A 1 190 ? -3.883 -1.232 -17.531 1.00 97.06 190 ALA A CA 1
ATOM 1461 C C . ALA A 1 190 ? -4.695 -0.072 -16.931 1.00 97.06 190 ALA A C 1
ATOM 1463 O O . ALA A 1 190 ? -5.288 0.724 -17.660 1.00 97.06 190 ALA A O 1
ATOM 1464 N N . ILE A 1 191 ? -4.661 0.066 -15.604 1.00 98.12 191 ILE A N 1
ATOM 1465 C CA . ILE A 1 191 ? -5.271 1.188 -14.879 1.00 98.12 191 ILE A CA 1
ATOM 1466 C C . ILE A 1 191 ? -4.172 2.144 -14.415 1.00 98.12 191 ILE A C 1
ATOM 1468 O O . ILE A 1 191 ? -3.222 1.727 -13.756 1.00 98.12 191 ILE A O 1
ATOM 1472 N N . VAL A 1 192 ? -4.302 3.431 -14.741 1.00 96.56 192 VAL A N 1
ATOM 1473 C CA . VAL A 1 192 ? -3.388 4.490 -14.278 1.00 96.56 192 VAL A CA 1
ATOM 1474 C C . VAL A 1 192 ? -3.725 4.862 -12.823 1.00 96.56 192 VAL A C 1
ATOM 1476 O O . VAL A 1 192 ? -4.909 4.997 -12.490 1.00 96.56 192 VAL A O 1
ATOM 1479 N N . PRO A 1 193 ? -2.729 5.040 -11.938 1.00 95.69 193 PRO A N 1
ATOM 1480 C CA . PRO A 1 193 ? -2.979 5.439 -10.558 1.00 95.69 193 PRO A CA 1
ATOM 1481 C C . PRO A 1 193 ? -3.468 6.887 -10.457 1.00 95.69 193 PRO A C 1
ATOM 1483 O O . PRO A 1 193 ? -2.845 7.819 -10.966 1.00 95.69 193 PRO A O 1
ATOM 1486 N N . SER A 1 194 ? -4.571 7.075 -9.741 1.00 93.00 194 SER A N 1
ATOM 1487 C CA . SER A 1 194 ? -5.083 8.370 -9.297 1.00 93.00 194 SER A CA 1
ATOM 1488 C C . SER A 1 194 ? -5.964 8.168 -8.063 1.00 93.00 194 SER A C 1
ATOM 1490 O O . SER A 1 194 ? -6.424 7.056 -7.796 1.00 93.00 194 SER A O 1
ATOM 1492 N N . ARG A 1 195 ? -6.278 9.237 -7.321 1.00 89.19 195 ARG A N 1
ATOM 1493 C CA . ARG A 1 195 ? -7.278 9.168 -6.234 1.00 89.19 195 ARG A CA 1
ATOM 1494 C C . ARG A 1 195 ? -8.607 8.566 -6.682 1.00 89.19 195 ARG A C 1
ATOM 1496 O O . ARG A 1 195 ? -9.224 7.842 -5.911 1.00 89.19 195 ARG A O 1
ATOM 1503 N N . GLU A 1 196 ? -9.037 8.837 -7.911 1.00 90.00 196 GLU A N 1
ATOM 1504 C CA . GLU A 1 196 ? -10.280 8.292 -8.452 1.00 90.00 196 GLU A CA 1
ATOM 1505 C C . GLU A 1 196 ? -10.190 6.773 -8.652 1.00 90.00 196 GLU A C 1
ATOM 1507 O O . GLU A 1 196 ? -11.056 6.043 -8.169 1.00 90.00 196 GLU A O 1
ATOM 1512 N N . THR A 1 197 ? -9.128 6.273 -9.293 1.00 92.94 197 THR A N 1
ATOM 1513 C CA . THR A 1 197 ? -8.969 4.829 -9.540 1.00 92.94 197 THR A CA 1
ATOM 1514 C C . THR A 1 197 ? -8.671 4.046 -8.257 1.00 92.94 197 THR A C 1
ATOM 1516 O O . THR A 1 197 ? -9.059 2.880 -8.151 1.00 92.94 197 THR A O 1
ATOM 1519 N N . VAL A 1 198 ? -8.071 4.689 -7.249 1.00 90.31 198 VAL A N 1
ATOM 1520 C CA . VAL A 1 198 ? -7.901 4.159 -5.885 1.00 90.31 198 VAL A CA 1
ATOM 1521 C C . VAL A 1 198 ? -9.239 4.065 -5.145 1.00 90.31 198 VAL A C 1
ATOM 1523 O O . VAL A 1 198 ? -9.622 2.976 -4.719 1.00 90.31 198 VAL A O 1
ATOM 1526 N N . VAL A 1 199 ? -9.980 5.173 -5.017 1.00 84.38 199 VAL A N 1
ATOM 1527 C CA . VAL A 1 199 ? -11.250 5.222 -4.263 1.00 84.38 199 VAL A CA 1
ATOM 1528 C C . VAL A 1 199 ? -12.305 4.310 -4.892 1.00 84.38 199 VAL A C 1
ATOM 1530 O O . VAL A 1 199 ? -13.007 3.592 -4.180 1.00 84.38 199 VAL A O 1
ATOM 1533 N N . ASN A 1 200 ? -12.363 4.251 -6.225 1.00 84.69 200 ASN A N 1
ATOM 1534 C CA . ASN A 1 200 ? -13.258 3.351 -6.957 1.00 84.69 200 ASN A CA 1
ATOM 1535 C C . ASN A 1 200 ? -12.776 1.884 -6.981 1.00 84.69 200 ASN A C 1
ATOM 1537 O O . ASN A 1 200 ? -13.399 1.051 -7.637 1.00 84.69 200 ASN A O 1
ATOM 1541 N N . SER A 1 201 ? -11.688 1.545 -6.272 1.00 84.88 201 SER A N 1
ATOM 1542 C CA . SER A 1 201 ? -11.111 0.191 -6.182 1.00 84.88 201 SER A CA 1
ATOM 1543 C C . SER A 1 201 ? -10.731 -0.433 -7.536 1.00 84.88 201 SER A C 1
ATOM 1545 O O . SER A 1 201 ? -10.733 -1.654 -7.683 1.00 84.88 201 SER A O 1
ATOM 1547 N N . GLN A 1 202 ? -10.390 0.396 -8.526 1.00 90.62 202 GLN A N 1
ATOM 1548 C CA . GLN A 1 202 ? -10.015 -0.024 -9.882 1.00 90.62 202 GLN A CA 1
ATOM 1549 C C . GLN A 1 202 ? -8.515 -0.317 -10.004 1.00 90.62 202 GLN A C 1
ATOM 1551 O O . GLN A 1 202 ? -8.128 -1.244 -10.710 1.00 90.62 202 GLN A O 1
ATOM 1556 N N . TYR A 1 203 ? -7.671 0.443 -9.301 1.00 94.62 203 TYR A N 1
ATOM 1557 C CA . TYR A 1 203 ? -6.210 0.319 -9.348 1.00 94.62 203 TYR A CA 1
ATOM 1558 C C . TYR A 1 203 ? -5.699 -0.856 -8.487 1.00 94.62 203 TYR A C 1
ATOM 1560 O O . TYR A 1 203 ? -5.021 -0.692 -7.475 1.00 94.62 203 TYR A O 1
ATOM 1568 N N . GLN A 1 204 ? -6.093 -2.072 -8.865 1.00 91.88 204 GLN A N 1
ATOM 1569 C CA . GLN A 1 204 ? -5.731 -3.318 -8.185 1.00 91.88 204 GLN A CA 1
ATOM 1570 C C . GLN A 1 204 ? -4.482 -3.954 -8.813 1.00 91.88 204 GLN A C 1
ATOM 1572 O O . GLN A 1 204 ? -4.347 -3.932 -10.040 1.00 91.88 204 GLN A O 1
ATOM 1577 N N . PRO A 1 205 ? -3.588 -4.570 -8.015 1.00 93.50 205 PRO A N 1
ATOM 1578 C CA . PRO A 1 205 ? -3.663 -4.831 -6.579 1.00 93.50 205 PRO A CA 1
ATOM 1579 C C . PRO A 1 205 ? -2.876 -3.808 -5.746 1.00 93.50 205 PRO A C 1
ATOM 1581 O O . PRO A 1 205 ? -2.758 -3.989 -4.545 1.00 93.50 205 PRO A O 1
ATOM 1584 N N . LEU A 1 206 ? -2.293 -2.771 -6.364 1.00 95.44 206 LEU A N 1
ATOM 1585 C CA . LEU A 1 206 ? -1.418 -1.819 -5.671 1.00 95.44 206 LEU A CA 1
ATOM 1586 C C . LEU A 1 206 ? -2.167 -0.759 -4.856 1.00 95.44 206 LEU A C 1
ATOM 1588 O O . LEU A 1 206 ? -1.523 -0.001 -4.136 1.00 95.44 206 LEU A O 1
ATOM 1592 N N . ALA A 1 207 ? -3.502 -0.727 -4.893 1.00 93.50 207 ALA A N 1
ATOM 1593 C CA . ALA A 1 207 ? -4.313 0.044 -3.960 1.00 93.50 207 ALA A CA 1
ATOM 1594 C C . ALA A 1 207 ? -5.335 -0.800 -3.200 1.00 93.50 207 ALA A C 1
ATOM 1596 O O . ALA A 1 207 ? -5.995 -1.675 -3.761 1.00 93.50 207 ALA A O 1
ATOM 1597 N N . ARG A 1 208 ? -5.508 -0.484 -1.916 1.00 89.25 208 ARG A N 1
ATOM 1598 C CA . ARG A 1 208 ? -6.409 -1.183 -1.000 1.00 89.25 208 ARG A CA 1
ATOM 1599 C C . ARG A 1 208 ? -7.099 -0.222 -0.025 1.00 89.25 208 ARG A C 1
ATOM 1601 O O . ARG A 1 208 ? -6.461 0.703 0.482 1.00 89.25 208 ARG A O 1
ATOM 1608 N N . PRO A 1 209 ? -8.388 -0.433 0.281 1.00 89.06 209 PRO A N 1
ATOM 1609 C CA . PRO A 1 209 ? -9.035 0.220 1.411 1.00 89.06 209 PRO A CA 1
ATOM 1610 C C . PRO A 1 209 ? -8.515 -0.352 2.739 1.00 89.06 209 PRO A C 1
ATOM 1612 O O . PRO A 1 209 ? -8.346 -1.565 2.885 1.00 89.06 209 PRO A O 1
ATOM 1615 N N . LEU A 1 210 ? -8.300 0.523 3.719 1.00 91.62 210 LEU A N 1
ATOM 1616 C CA . LEU A 1 210 ? -7.944 0.162 5.089 1.00 91.62 210 LEU A CA 1
ATOM 1617 C C . LEU A 1 210 ? -9.138 0.392 6.020 1.00 91.62 210 LEU A C 1
ATOM 1619 O O . LEU A 1 210 ? -9.799 1.432 5.953 1.00 91.62 210 LEU A O 1
ATOM 1623 N N . PHE A 1 211 ? -9.376 -0.560 6.921 1.00 92.56 211 PHE A N 1
ATOM 1624 C CA . PHE A 1 211 ? -10.489 -0.555 7.870 1.00 92.56 211 PHE A CA 1
ATOM 1625 C C . PHE A 1 211 ? -10.026 -0.828 9.299 1.00 92.56 211 PHE A C 1
ATOM 1627 O O . PHE A 1 211 ? -9.025 -1.517 9.530 1.00 92.56 211 PHE A O 1
ATOM 1634 N N . ILE A 1 212 ? -10.850 -0.395 10.250 1.00 95.94 212 ILE A N 1
ATOM 1635 C CA . ILE A 1 212 ? -10.968 -1.028 11.561 1.00 95.94 212 ILE A CA 1
ATOM 1636 C C . ILE A 1 212 ? -12.365 -1.639 11.706 1.00 95.94 212 ILE A C 1
ATOM 1638 O O . ILE A 1 212 ? -13.369 -1.044 11.319 1.00 95.94 212 ILE A O 1
ATOM 1642 N N . TYR A 1 213 ? -12.425 -2.834 12.278 1.00 94.75 213 TYR A N 1
ATOM 1643 C CA . TYR A 1 213 ? -13.654 -3.511 12.672 1.00 94.75 213 TYR A CA 1
ATOM 1644 C C . TYR A 1 213 ? -13.747 -3.470 14.186 1.00 94.75 213 TYR A C 1
ATOM 1646 O O . TYR A 1 213 ? -12.874 -4.018 14.852 1.00 94.75 213 TYR A O 1
ATOM 1654 N N . VAL A 1 214 ? -14.774 -2.824 14.731 1.00 95.38 214 VAL A N 1
ATOM 1655 C CA . VAL A 1 214 ? -14.955 -2.654 16.181 1.00 95.38 214 VAL A CA 1
ATOM 1656 C C . VAL A 1 214 ? -16.017 -3.631 16.672 1.00 95.38 214 VAL A C 1
ATOM 1658 O O . VAL A 1 214 ? -17.085 -3.725 16.070 1.00 95.38 214 VAL A O 1
ATOM 1661 N N . ASN A 1 215 ? -15.761 -4.360 17.760 1.00 94.38 215 ASN A N 1
ATOM 1662 C CA . ASN A 1 215 ? -16.766 -5.229 18.375 1.00 94.38 215 ASN A CA 1
ATOM 1663 C C . ASN A 1 215 ? -17.870 -4.359 19.005 1.00 94.38 215 ASN A C 1
ATOM 1665 O O . ASN A 1 215 ? -17.616 -3.618 19.955 1.00 94.38 215 ASN A O 1
ATOM 1669 N N . ALA A 1 216 ? -19.091 -4.448 18.471 1.00 89.56 216 ALA A N 1
ATOM 1670 C CA . ALA A 1 216 ? -20.182 -3.531 18.801 1.00 89.56 216 ALA A CA 1
ATOM 1671 C C . ALA A 1 216 ? -20.628 -3.649 20.269 1.00 89.56 216 ALA A C 1
ATOM 1673 O O . ALA A 1 216 ? -20.853 -2.641 20.934 1.00 89.56 216 ALA A O 1
ATOM 1674 N N . GLU A 1 217 ? -20.707 -4.873 20.797 1.00 88.50 217 GLU A N 1
ATOM 1675 C CA . GLU A 1 217 ? -21.122 -5.119 22.182 1.00 88.50 217 GLU A CA 1
ATOM 1676 C C . GLU A 1 217 ? -20.069 -4.617 23.179 1.00 88.50 217 GLU A C 1
ATOM 1678 O O . GLU A 1 217 ? -20.398 -3.964 24.174 1.00 88.50 217 GLU A O 1
ATOM 1683 N N . LYS A 1 218 ? -18.784 -4.868 22.900 1.00 92.00 218 LYS A N 1
ATOM 1684 C CA . LYS A 1 218 ? -17.686 -4.349 23.725 1.00 92.00 218 LYS A CA 1
ATOM 1685 C C . LYS A 1 218 ? -17.605 -2.827 23.663 1.00 92.00 218 LYS A C 1
ATOM 1687 O O . LYS A 1 218 ? -17.377 -2.205 24.698 1.00 92.00 218 LYS A O 1
ATOM 1692 N N . ALA A 1 219 ? -17.841 -2.223 22.496 1.00 89.19 219 ALA A N 1
ATOM 1693 C CA . ALA A 1 219 ? -17.868 -0.770 22.338 1.00 89.19 219 ALA A CA 1
ATOM 1694 C C . ALA A 1 219 ? -18.968 -0.118 23.187 1.00 89.19 219 ALA A C 1
ATOM 1696 O O . ALA A 1 219 ? -18.743 0.944 23.752 1.00 89.19 219 ALA A O 1
ATOM 1697 N N . GLN A 1 220 ? -20.128 -0.756 23.364 1.00 86.38 220 GLN A N 1
ATOM 1698 C CA . GLN A 1 220 ? -21.163 -0.236 24.269 1.00 86.38 220 GLN A CA 1
ATOM 1699 C C . GLN A 1 220 ? -20.775 -0.331 25.749 1.00 86.38 220 GLN A C 1
ATOM 1701 O O . GLN A 1 220 ? -21.124 0.551 26.530 1.00 86.38 220 GLN A O 1
ATOM 1706 N N . LYS A 1 221 ? -20.054 -1.389 26.140 1.00 89.62 221 LYS A N 1
ATOM 1707 C CA . LYS A 1 221 ? -19.710 -1.675 27.544 1.00 89.62 221 LYS A CA 1
ATOM 1708 C C . LYS A 1 221 ? -18.422 -0.994 28.022 1.00 89.62 221 LYS A C 1
ATOM 1710 O O . LYS A 1 221 ? -18.266 -0.780 29.221 1.00 89.62 221 LYS A O 1
ATOM 1715 N N . SER A 1 222 ? -17.498 -0.671 27.117 1.00 90.75 222 SER A N 1
ATOM 1716 C CA . SER A 1 222 ? -16.181 -0.114 27.441 1.00 90.75 222 SER A CA 1
ATOM 1717 C C . SER A 1 222 ? -16.053 1.337 26.979 1.00 90.75 222 SER A C 1
ATOM 1719 O O . SER A 1 222 ? -15.826 1.608 25.799 1.00 90.75 222 SER A O 1
ATOM 1721 N N . ARG A 1 223 ? -16.122 2.283 27.927 1.00 89.56 223 ARG A N 1
ATOM 1722 C CA . ARG A 1 223 ? -15.859 3.708 27.653 1.00 89.56 223 ARG A CA 1
ATOM 1723 C C . ARG A 1 223 ? -14.449 3.932 27.091 1.00 89.56 223 ARG A C 1
ATOM 1725 O O . ARG A 1 223 ? -14.298 4.709 26.161 1.00 89.56 223 ARG A O 1
ATOM 1732 N N . ALA A 1 224 ? -13.450 3.190 27.569 1.00 91.19 224 ALA A N 1
ATOM 1733 C CA . ALA A 1 224 ? -12.083 3.288 27.056 1.00 91.19 224 ALA A CA 1
ATOM 1734 C C . ALA A 1 224 ? -11.961 2.855 25.580 1.00 91.19 224 ALA A C 1
ATOM 1736 O O . ALA A 1 224 ? -11.165 3.417 24.830 1.00 91.19 224 ALA A O 1
ATOM 1737 N N . LEU A 1 225 ? -12.770 1.882 25.136 1.00 91.81 225 LEU A N 1
ATOM 1738 C CA . LEU A 1 225 ? -12.829 1.491 23.724 1.00 91.81 225 LEU A CA 1
ATOM 1739 C C . LEU A 1 225 ? -13.520 2.567 22.872 1.00 91.81 225 LEU A C 1
ATOM 1741 O O . LEU A 1 225 ? -13.061 2.842 21.767 1.00 91.81 225 LEU A O 1
ATOM 1745 N N . GLN A 1 226 ? -14.574 3.209 23.392 1.00 90.62 226 GLN A N 1
ATOM 1746 C CA . GLN A 1 226 ? -15.198 4.370 22.743 1.00 90.62 226 GLN A CA 1
ATOM 1747 C C . GLN A 1 226 ? -14.196 5.516 22.588 1.00 90.62 226 GLN A C 1
ATOM 1749 O O . GLN A 1 226 ? -14.034 6.016 21.484 1.00 90.62 226 GLN A O 1
ATOM 1754 N N . GLU A 1 227 ? -13.469 5.867 23.651 1.00 91.31 227 GLU A N 1
ATOM 1755 C CA . GLU A 1 227 ? -12.442 6.921 23.652 1.00 91.31 227 GLU A CA 1
ATOM 1756 C C . GLU A 1 227 ? -11.332 6.647 22.643 1.00 91.31 227 GLU A C 1
ATOM 1758 O O . GLU A 1 227 ? -10.900 7.552 21.927 1.00 91.31 227 GLU A O 1
ATOM 1763 N N . PHE A 1 228 ? -10.900 5.389 22.532 1.00 93.50 228 PHE A N 1
ATOM 1764 C CA . PHE A 1 228 ? -9.915 5.007 21.532 1.00 93.50 228 PHE A CA 1
ATOM 1765 C C . PHE A 1 228 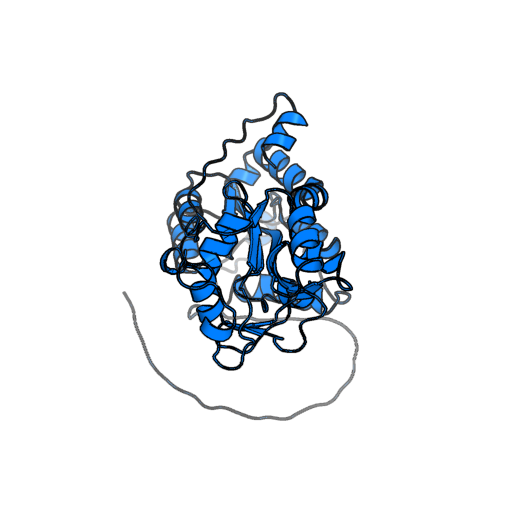? -10.457 5.121 20.099 1.00 93.50 228 PHE A C 1
ATOM 1767 O O . PHE A 1 228 ? -9.727 5.577 19.223 1.00 93.50 228 PHE A O 1
ATOM 1774 N N . VAL A 1 229 ? -11.719 4.753 19.842 1.00 93.31 229 VAL A N 1
ATOM 1775 C CA . VAL A 1 229 ? -12.352 4.863 18.510 1.00 93.31 229 VAL A CA 1
ATOM 1776 C C . VAL A 1 229 ? -12.681 6.320 18.144 1.00 93.31 229 VAL A C 1
ATOM 1778 O O . VAL A 1 229 ? -12.455 6.717 17.000 1.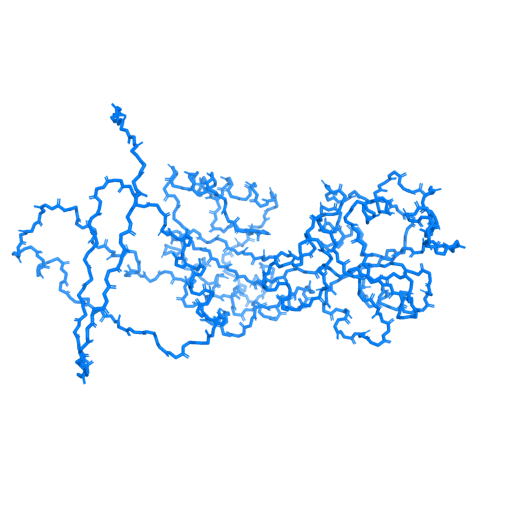00 93.31 229 VAL A O 1
ATOM 1781 N N . GLU A 1 230 ? -13.134 7.135 19.103 1.00 92.25 230 GLU A N 1
ATOM 1782 C CA . GLU A 1 230 ? -13.281 8.597 18.984 1.00 92.25 230 GLU A CA 1
ATOM 1783 C C . GLU A 1 230 ? -11.944 9.212 18.557 1.00 92.25 230 GLU A C 1
ATOM 1785 O O . GLU A 1 230 ? -11.833 9.785 17.470 1.00 92.25 230 GLU A O 1
ATOM 1790 N N . TYR A 1 231 ? -10.892 8.975 19.348 1.00 93.00 231 TYR A N 1
ATOM 1791 C CA . TYR A 1 231 ? -9.543 9.444 19.048 1.00 93.00 231 TYR A CA 1
ATOM 1792 C C . TYR A 1 231 ? -9.031 8.938 17.694 1.00 93.00 231 TYR A C 1
ATOM 1794 O O . TYR A 1 231 ? -8.409 9.708 16.955 1.00 93.00 231 TYR A O 1
ATOM 1802 N N . TYR A 1 232 ? -9.296 7.669 17.354 1.00 93.94 232 TYR A N 1
ATOM 1803 C CA . TYR A 1 232 ? -8.903 7.073 16.078 1.00 93.94 232 TYR A CA 1
ATOM 1804 C C . TYR A 1 232 ? -9.434 7.914 14.919 1.00 93.94 232 TYR A C 1
ATOM 1806 O O . TYR A 1 232 ? -8.670 8.308 14.041 1.00 93.94 232 TYR A O 1
ATOM 1814 N N . LEU A 1 233 ? -10.737 8.198 14.908 1.00 93.12 233 LEU A N 1
ATOM 1815 C CA . LEU A 1 233 ? -11.385 8.895 13.799 1.00 93.12 233 LEU A CA 1
ATOM 1816 C C . LEU A 1 233 ? -11.140 10.406 13.822 1.00 93.12 233 LEU A C 1
ATOM 1818 O O . LEU A 1 233 ? -11.113 11.031 12.761 1.00 93.12 233 LEU A O 1
ATOM 1822 N N . ASP A 1 234 ? -10.945 11.005 14.995 1.00 93.06 234 ASP A N 1
ATOM 1823 C CA . ASP A 1 234 ? -10.581 12.418 15.124 1.00 93.06 234 ASP A CA 1
ATOM 1824 C C . ASP A 1 234 ? -9.170 12.714 14.617 1.00 93.06 234 ASP A C 1
ATOM 1826 O O . ASP A 1 234 ? -8.957 13.753 13.995 1.00 93.06 234 ASP A O 1
ATOM 1830 N N . ASN A 1 235 ? -8.238 11.774 14.782 1.00 93.88 235 ASN A N 1
ATOM 1831 C CA . ASN A 1 235 ? -6.854 11.917 14.329 1.00 93.88 235 ASN A CA 1
ATOM 1832 C C . ASN A 1 235 ? -6.552 11.130 13.041 1.00 93.88 235 ASN A C 1
ATOM 1834 O O . ASN A 1 235 ? -5.406 11.117 12.590 1.00 93.88 235 ASN A O 1
ATOM 1838 N N . ALA A 1 236 ? -7.554 10.485 12.430 1.00 92.75 236 ALA A N 1
ATOM 1839 C CA . ALA A 1 236 ? -7.377 9.698 11.212 1.00 92.75 236 ALA A CA 1
ATOM 1840 C C . ALA A 1 236 ? -6.754 10.543 10.095 1.00 92.75 236 ALA A C 1
ATOM 1842 O O . ALA A 1 236 ? -5.715 10.171 9.569 1.00 92.75 236 ALA A O 1
ATOM 1843 N N . GLU A 1 237 ? -7.321 11.709 9.771 1.00 91.00 237 GLU A N 1
ATOM 1844 C CA . GLU A 1 237 ? -6.841 12.518 8.643 1.00 91.00 237 GLU A CA 1
ATOM 1845 C C . GLU A 1 237 ? -5.370 12.952 8.788 1.00 91.00 237 GLU A C 1
ATOM 1847 O O . GLU A 1 237 ? -4.620 12.908 7.811 1.00 91.00 237 GLU A O 1
ATOM 1852 N N . SER A 1 238 ? -4.944 13.369 9.984 1.00 91.75 238 SER A N 1
ATOM 1853 C CA . SER A 1 238 ? -3.575 13.833 10.229 1.00 91.75 238 SER A CA 1
ATOM 1854 C C . SER A 1 238 ? -2.581 12.674 10.265 1.00 91.75 238 SER A C 1
ATOM 1856 O O . SER A 1 238 ? -1.578 12.713 9.555 1.00 91.75 238 SER A O 1
ATOM 1858 N N . ILE A 1 239 ? -2.878 11.620 11.030 1.00 90.44 239 ILE A N 1
ATOM 1859 C CA . ILE A 1 239 ? -1.975 10.477 11.210 1.00 90.44 239 ILE A CA 1
ATOM 1860 C C . ILE A 1 239 ? -1.853 9.663 9.918 1.00 90.44 239 ILE A C 1
ATOM 1862 O O . ILE A 1 239 ? -0.762 9.205 9.603 1.00 90.44 239 ILE A O 1
ATOM 1866 N N . VAL A 1 240 ? -2.934 9.501 9.147 1.00 90.25 240 VAL A N 1
ATOM 1867 C CA . VAL A 1 240 ? -2.913 8.780 7.860 1.00 90.25 240 VAL A CA 1
ATOM 1868 C C . VAL A 1 240 ? -1.988 9.479 6.860 1.00 90.25 240 VAL A C 1
ATOM 1870 O O . VAL A 1 240 ? -1.169 8.805 6.242 1.00 90.25 240 VAL A O 1
ATOM 1873 N N . LYS A 1 241 ? -2.035 10.819 6.770 1.00 84.00 241 LYS A N 1
ATOM 1874 C CA . LYS A 1 241 ? -1.084 11.604 5.959 1.00 84.00 241 LYS A CA 1
ATOM 1875 C C . LYS A 1 241 ? 0.353 11.482 6.476 1.00 84.00 241 LYS A C 1
ATOM 1877 O O . LYS A 1 241 ? 1.268 11.347 5.675 1.00 84.00 241 LYS A O 1
ATOM 1882 N N . GLU A 1 242 ? 0.547 11.536 7.795 1.00 82.62 242 GLU A N 1
ATOM 1883 C CA . GLU A 1 242 ? 1.868 11.444 8.439 1.00 82.62 242 GLU A CA 1
ATOM 1884 C C . GLU A 1 242 ? 2.576 10.113 8.138 1.00 82.62 242 GLU A C 1
ATOM 1886 O O . GLU A 1 242 ? 3.789 10.103 7.960 1.00 82.62 242 GLU A O 1
ATOM 1891 N N . VAL A 1 243 ? 1.828 9.007 8.028 1.00 78.25 243 VAL A N 1
ATOM 1892 C CA . VAL A 1 243 ? 2.369 7.675 7.689 1.00 78.25 243 VAL A CA 1
ATOM 1893 C C . VAL A 1 243 ? 2.336 7.346 6.186 1.00 78.25 243 VAL A C 1
ATOM 1895 O O . VAL A 1 243 ? 2.513 6.191 5.816 1.00 78.25 243 VAL A O 1
ATOM 1898 N N . GLY A 1 244 ? 2.090 8.332 5.313 1.00 74.94 244 GLY A N 1
ATOM 1899 C CA . GLY A 1 244 ? 2.154 8.171 3.851 1.00 74.94 244 GLY A CA 1
ATOM 1900 C C . GLY A 1 244 ? 0.910 7.574 3.172 1.00 74.94 244 GLY A C 1
ATOM 1901 O O . GLY A 1 244 ? 0.899 7.406 1.952 1.00 74.94 244 GLY A O 1
ATOM 1902 N N . TYR A 1 245 ? -0.159 7.292 3.919 1.00 85.31 245 TYR A N 1
ATOM 1903 C CA . TYR A 1 245 ? -1.425 6.788 3.381 1.00 85.31 245 TYR A CA 1
ATOM 1904 C C . TYR A 1 245 ? -2.365 7.922 2.924 1.00 85.31 245 TYR A C 1
ATOM 1906 O O . TYR A 1 245 ? -2.199 9.102 3.247 1.00 85.31 245 TYR A O 1
ATOM 1914 N N . ILE A 1 246 ? -3.406 7.561 2.171 1.00 86.75 246 ILE A N 1
ATOM 1915 C CA . ILE A 1 246 ? -4.402 8.493 1.631 1.00 86.75 246 ILE A CA 1
ATOM 1916 C C . ILE A 1 246 ? -5.589 8.593 2.604 1.00 86.75 246 ILE A C 1
ATOM 1918 O O . ILE A 1 246 ? -6.270 7.592 2.850 1.00 86.75 246 ILE A O 1
ATOM 1922 N N . PRO A 1 247 ? -5.892 9.783 3.152 1.00 90.12 247 PRO A N 1
ATOM 1923 C CA . PRO A 1 247 ? -7.041 9.974 4.029 1.00 90.12 247 PRO A CA 1
ATOM 1924 C C . PRO A 1 247 ? -8.360 9.880 3.260 1.00 90.12 247 PRO A C 1
ATOM 1926 O O . PRO A 1 247 ? -8.449 10.218 2.077 1.00 90.12 247 PRO A O 1
ATOM 1929 N N . LEU A 1 248 ? -9.413 9.480 3.970 1.00 89.06 248 LEU A N 1
ATOM 1930 C CA . LEU A 1 248 ? -10.783 9.631 3.488 1.00 89.06 248 LEU A CA 1
ATOM 1931 C C . LEU A 1 248 ? -11.124 11.115 3.292 1.00 89.06 248 LEU A C 1
ATOM 1933 O O . LEU A 1 248 ? -10.576 11.987 3.968 1.00 89.06 248 LEU A O 1
ATOM 1937 N N . THR A 1 249 ? -12.064 11.410 2.393 1.00 85.75 249 THR A N 1
ATOM 1938 C CA . THR A 1 249 ? -12.595 12.773 2.267 1.00 85.75 249 THR A CA 1
ATOM 1939 C C . THR A 1 249 ? -13.356 13.168 3.533 1.00 85.75 249 THR A C 1
ATOM 1941 O O . THR A 1 249 ? -13.903 12.310 4.232 1.00 85.75 249 THR A O 1
ATOM 1944 N N . VAL A 1 250 ? -13.428 14.473 3.814 1.00 86.06 250 VAL A N 1
ATOM 1945 C CA . VAL A 1 250 ? -14.105 15.017 5.006 1.00 86.06 250 VAL A CA 1
ATOM 1946 C C . VAL A 1 250 ? -15.548 14.506 5.115 1.00 86.06 250 VAL A C 1
ATOM 1948 O O . VAL A 1 250 ? -15.964 14.089 6.193 1.00 86.06 250 VAL A O 1
ATOM 1951 N N . ASP A 1 251 ? -16.280 14.439 3.999 1.00 83.75 251 ASP A N 1
ATOM 1952 C CA . ASP A 1 251 ? -17.659 13.933 3.956 1.00 83.75 251 ASP A CA 1
ATOM 1953 C C . ASP A 1 251 ? -17.768 12.447 4.331 1.00 83.75 251 ASP A C 1
ATOM 1955 O O . ASP A 1 251 ? -18.669 12.059 5.082 1.00 83.75 251 ASP A O 1
ATOM 1959 N N . ILE A 1 252 ? -16.845 11.610 3.835 1.00 84.50 252 ILE A N 1
ATOM 1960 C CA . ILE A 1 252 ? -16.817 10.176 4.152 1.00 84.50 252 ILE A CA 1
ATOM 1961 C C . ILE A 1 252 ? -16.419 9.991 5.618 1.00 84.50 252 ILE A C 1
ATOM 1963 O O . ILE A 1 252 ? -17.113 9.281 6.342 1.00 84.50 252 ILE A O 1
ATOM 1967 N N . LEU A 1 253 ? -15.376 10.672 6.103 1.00 86.88 253 LEU A N 1
ATOM 1968 C CA . LEU A 1 253 ? -14.961 10.583 7.506 1.00 86.88 253 LEU A CA 1
ATOM 1969 C C . LEU A 1 253 ? -16.071 11.071 8.457 1.00 86.88 253 LEU A C 1
ATOM 1971 O O . LEU A 1 253 ? -16.327 10.442 9.483 1.00 86.88 253 LEU A O 1
ATOM 1975 N N . ALA A 1 254 ? -16.798 12.131 8.097 1.00 86.19 254 ALA A N 1
ATOM 1976 C CA . ALA A 1 254 ? -17.964 12.602 8.843 1.00 86.19 254 ALA A CA 1
ATOM 1977 C C . ALA A 1 254 ? -19.154 11.625 8.791 1.00 86.19 254 ALA A C 1
ATOM 1979 O O . ALA A 1 254 ? -19.986 11.626 9.700 1.00 86.19 254 ALA A O 1
ATOM 1980 N N . ALA A 1 255 ? -19.280 10.793 7.752 1.00 85.12 255 ALA A N 1
ATOM 1981 C CA . ALA A 1 255 ? -20.231 9.679 7.728 1.00 85.12 255 ALA A CA 1
ATOM 1982 C C . ALA A 1 255 ? -19.779 8.533 8.650 1.00 85.12 255 ALA A C 1
ATOM 1984 O O . ALA A 1 255 ? -20.559 8.113 9.500 1.00 85.12 255 ALA A O 1
ATOM 1985 N N . VAL A 1 256 ? -18.511 8.113 8.565 1.00 87.50 256 VAL A N 1
ATOM 1986 C CA . VAL A 1 256 ? -17.913 7.060 9.409 1.00 87.50 256 VAL A CA 1
ATOM 1987 C C . VAL A 1 256 ? -18.013 7.410 10.899 1.00 87.50 256 VAL A C 1
ATOM 1989 O O . VAL A 1 256 ? -18.444 6.582 11.698 1.00 87.50 256 VAL A O 1
ATOM 1992 N N . LYS A 1 257 ? -17.714 8.658 11.290 1.00 87.00 257 LYS A N 1
ATOM 1993 C CA . LYS A 1 257 ? -17.860 9.128 12.683 1.00 87.00 257 LYS A CA 1
ATOM 1994 C C . LYS A 1 257 ? -19.287 9.000 13.222 1.00 87.00 257 LYS A C 1
ATOM 1996 O O . LYS A 1 257 ? -19.463 8.701 14.398 1.00 87.00 257 LYS A O 1
ATOM 2001 N N . ARG A 1 258 ? -20.312 9.181 12.379 1.00 82.62 258 ARG A N 1
ATOM 2002 C CA . ARG A 1 258 ? -21.725 9.045 12.783 1.00 82.62 258 ARG A CA 1
ATOM 2003 C C . ARG A 1 258 ? -22.151 7.596 13.033 1.00 82.62 258 ARG A C 1
ATOM 2005 O O . ARG A 1 258 ? -23.146 7.399 13.721 1.00 82.62 258 ARG A O 1
ATOM 2012 N N . THR A 1 259 ? -21.420 6.613 12.506 1.00 78.81 259 THR A N 1
ATOM 2013 C CA . THR A 1 259 ? -21.695 5.174 12.680 1.00 78.81 259 THR A CA 1
ATOM 2014 C C . THR A 1 259 ? -20.735 4.478 13.650 1.00 78.81 259 THR A C 1
ATOM 2016 O O . THR A 1 259 ? -20.915 3.300 13.938 1.00 78.81 259 THR A O 1
ATOM 2019 N N . ALA A 1 260 ? -19.704 5.173 14.141 1.00 75.56 260 ALA A N 1
ATOM 2020 C CA . ALA A 1 260 ? -18.581 4.572 14.864 1.00 75.56 260 ALA A CA 1
ATOM 2021 C C . ALA A 1 260 ? -18.882 4.117 16.297 1.00 75.56 260 ALA A C 1
ATOM 2023 O O . ALA A 1 260 ? -18.278 3.153 16.767 1.00 75.56 260 ALA A O 1
ATOM 2024 N N . ILE A 1 261 ? -19.805 4.794 16.983 1.00 68.94 261 ILE A N 1
ATOM 2025 C CA . ILE A 1 261 ? -20.269 4.408 18.317 1.00 68.94 261 ILE A CA 1
ATOM 2026 C C . ILE A 1 261 ? -21.763 4.093 18.225 1.00 68.94 261 ILE A C 1
ATOM 2028 O O . ILE A 1 261 ? -22.546 4.992 17.910 1.00 68.94 261 ILE A O 1
ATOM 2032 N N . PRO A 1 262 ? -22.175 2.845 18.508 1.00 61.16 262 PRO A N 1
ATOM 2033 C CA . PRO A 1 262 ? -23.572 2.451 18.451 1.00 61.16 262 PRO A CA 1
ATOM 2034 C C . PRO A 1 262 ? -24.269 2.983 19.703 1.00 61.16 262 PRO A C 1
ATOM 2036 O O . PRO A 1 262 ? -23.945 2.583 20.828 1.00 61.16 262 PRO A O 1
ATOM 2039 N N . LYS A 1 263 ? -25.241 3.878 19.535 1.00 59.22 263 LYS A N 1
ATOM 2040 C CA . LYS A 1 263 ? -26.020 4.397 20.663 1.00 59.22 263 LYS A CA 1
ATOM 2041 C C . LYS A 1 263 ? -26.842 3.260 21.283 1.00 59.22 263 LYS A C 1
ATOM 2043 O O . LYS A 1 263 ? -27.160 2.289 20.593 1.00 59.22 263 LYS A O 1
ATOM 2048 N N . PRO A 1 264 ? -27.268 3.372 22.554 1.00 47.59 264 PRO A N 1
ATOM 2049 C CA . PRO A 1 264 ? -28.056 2.324 23.207 1.00 47.59 264 PRO A CA 1
ATOM 2050 C C . PRO A 1 264 ? -29.349 1.935 22.465 1.00 47.59 264 PRO A C 1
ATOM 2052 O O . PRO A 1 264 ? -29.807 0.806 22.600 1.00 47.59 264 PRO A O 1
ATOM 2055 N N . HIS A 1 265 ? -29.918 2.841 21.660 1.00 47.56 265 HIS A N 1
ATOM 2056 C CA . HIS A 1 265 ? -31.094 2.577 20.823 1.00 47.56 265 HIS A CA 1
ATOM 2057 C C . HIS A 1 265 ? -30.781 1.967 19.446 1.00 47.56 265 HIS A C 1
ATOM 2059 O O . HIS A 1 265 ? -31.671 1.365 18.854 1.00 47.56 265 HIS A O 1
ATOM 2065 N N . ASP A 1 266 ? -29.544 2.048 18.943 1.00 44.72 266 ASP A N 1
ATOM 2066 C CA . ASP A 1 266 ? -29.204 1.609 17.576 1.00 44.72 266 ASP A CA 1
ATOM 2067 C C . ASP A 1 266 ? -29.197 0.073 17.418 1.00 44.72 266 ASP A C 1
ATOM 2069 O O . ASP A 1 266 ? -29.239 -0.440 16.301 1.00 44.72 266 ASP A O 1
ATOM 2073 N N . LEU A 1 267 ? -29.187 -0.673 18.531 1.00 44.22 267 LEU A N 1
ATOM 2074 C CA . LEU A 1 267 ? -29.391 -2.131 18.561 1.00 44.22 267 LEU A CA 1
ATOM 2075 C C . LEU A 1 267 ? -30.822 -2.532 18.977 1.00 44.22 267 LEU A C 1
ATOM 2077 O O . LEU A 1 267 ? -31.148 -3.717 19.008 1.00 44.22 267 LEU A O 1
ATOM 2081 N N . GLY A 1 268 ? -31.679 -1.560 19.298 1.00 34.28 268 GLY A N 1
ATOM 2082 C CA . GLY A 1 268 ? -33.012 -1.749 19.877 1.00 34.28 268 GLY A CA 1
ATOM 2083 C C . GLY A 1 268 ? -34.138 -1.916 18.854 1.00 34.28 268 GLY A C 1
ATOM 2084 O O . GLY A 1 268 ? -35.190 -1.302 19.011 1.00 34.28 268 GLY A O 1
ATOM 2085 N N . PHE A 1 269 ? -33.949 -2.729 17.812 1.00 33.62 269 PHE A N 1
ATOM 2086 C CA . PHE A 1 269 ? -35.042 -3.067 16.894 1.00 33.62 269 PHE A CA 1
ATOM 2087 C C . PHE A 1 269 ? -35.864 -4.244 17.431 1.00 33.62 269 PHE A C 1
ATOM 2089 O O . PHE A 1 269 ? -35.399 -5.384 17.465 1.00 33.62 269 PHE A O 1
ATOM 2096 N N . CYS A 1 270 ? -37.117 -3.980 17.811 1.00 29.39 270 CYS A N 1
ATOM 2097 C CA . CYS A 1 270 ? -38.097 -5.019 18.129 1.00 29.39 270 CYS A CA 1
ATOM 2098 C C . CYS A 1 270 ? -38.517 -5.772 16.856 1.00 29.39 270 CYS A C 1
ATOM 2100 O O . CYS A 1 270 ? -39.479 -5.403 16.183 1.00 29.39 270 CYS A O 1
ATOM 2102 N N . PHE A 1 271 ? -37.801 -6.848 16.532 1.00 32.09 271 PHE A N 1
ATOM 2103 C CA . PHE A 1 271 ? -38.225 -7.806 15.514 1.00 32.09 271 PHE A CA 1
ATOM 2104 C C . PHE A 1 271 ? -39.392 -8.649 16.041 1.00 32.09 271 PHE A C 1
ATOM 2106 O O . PHE A 1 271 ? -39.199 -9.548 16.859 1.00 32.09 271 PHE A O 1
ATOM 2113 N N . PHE A 1 272 ? -40.599 -8.386 15.542 1.00 34.44 272 PHE A N 1
ATOM 2114 C CA . PHE A 1 272 ? -41.724 -9.308 15.677 1.00 34.44 272 PHE A CA 1
ATOM 2115 C C . PHE A 1 272 ? -41.654 -10.366 14.564 1.00 34.44 272 PHE A C 1
ATOM 2117 O O . PHE A 1 272 ? -41.572 -9.992 13.392 1.00 34.44 272 PHE A O 1
ATOM 2124 N N . PRO A 1 273 ? -41.721 -11.672 14.881 1.00 29.50 273 PRO A N 1
ATOM 2125 C CA . PRO A 1 273 ? -42.051 -12.689 13.889 1.00 29.50 273 PRO A CA 1
ATOM 2126 C C . PRO A 1 273 ? -43.456 -12.420 13.330 1.00 29.50 273 PRO A C 1
ATOM 2128 O O . PRO A 1 273 ? -44.358 -12.051 14.090 1.00 29.50 273 PRO A O 1
ATOM 2131 N N . GLU A 1 274 ? -43.666 -12.616 12.024 1.00 34.31 274 GLU A N 1
ATOM 2132 C CA . GLU A 1 274 ? -45.006 -12.508 11.431 1.00 34.31 274 GLU A CA 1
ATOM 2133 C C . GLU A 1 274 ? -45.977 -13.468 12.155 1.00 34.31 274 GLU A C 1
ATOM 2135 O O . GLU A 1 274 ? -45.713 -14.665 12.265 1.00 34.31 274 GLU A O 1
ATOM 2140 N N . GLY A 1 275 ? -47.094 -12.939 12.674 1.00 41.31 275 GLY A N 1
ATOM 2141 C CA . GLY A 1 275 ? -48.169 -13.736 13.289 1.00 41.31 275 GLY A CA 1
ATOM 2142 C C . GLY A 1 275 ? -48.705 -13.242 14.640 1.00 41.31 275 GLY A C 1
ATOM 2143 O O . GLY A 1 275 ? -49.841 -13.565 14.975 1.00 41.31 275 GLY A O 1
ATOM 2144 N N . PHE A 1 276 ? -47.961 -12.426 15.399 1.00 36.12 276 PHE A N 1
ATOM 2145 C CA . PHE A 1 276 ? -48.395 -11.926 16.720 1.00 36.12 276 PHE A CA 1
ATOM 2146 C C . PHE A 1 276 ? -48.777 -10.432 16.714 1.00 36.12 276 PHE A C 1
ATOM 2148 O O . PHE A 1 276 ? -48.146 -9.597 17.360 1.00 36.12 276 PHE A O 1
ATOM 2155 N N . PHE A 1 277 ? -49.859 -10.086 16.010 1.00 33.56 277 PHE A N 1
ATOM 2156 C CA . PHE A 1 277 ? -50.490 -8.764 16.130 1.00 33.56 277 PHE A CA 1
ATOM 2157 C C . PHE A 1 277 ? -51.488 -8.739 17.300 1.00 33.56 277 PHE A C 1
ATOM 2159 O O . PHE A 1 277 ? -52.660 -9.080 17.149 1.00 33.56 277 PHE A O 1
ATOM 2166 N N . ALA A 1 278 ? -51.022 -8.296 18.469 1.00 37.00 278 ALA A N 1
ATOM 2167 C CA . ALA A 1 278 ? -51.858 -7.968 19.623 1.00 37.00 278 ALA A CA 1
ATOM 2168 C C . ALA A 1 278 ? -51.710 -6.464 19.950 1.00 37.00 278 ALA A C 1
ATOM 2170 O O . ALA A 1 278 ? -50.771 -6.094 20.659 1.00 37.00 278 ALA A O 1
ATOM 2171 N N . PRO A 1 279 ? -52.615 -5.584 19.466 1.00 38.94 279 PRO A N 1
ATOM 2172 C CA . PRO A 1 279 ? -52.468 -4.124 19.587 1.00 38.94 279 PRO A CA 1
ATOM 2173 C C . PRO A 1 279 ? -52.373 -3.586 21.024 1.00 38.94 279 PRO A C 1
ATOM 2175 O O . PRO A 1 279 ? -51.923 -2.470 21.236 1.00 38.94 279 PRO A O 1
ATOM 2178 N N . ALA A 1 280 ? -52.781 -4.369 22.026 1.00 35.34 280 ALA A N 1
ATOM 2179 C CA . ALA A 1 280 ? -52.716 -3.976 23.433 1.00 35.34 280 ALA A CA 1
ATOM 2180 C C . ALA A 1 280 ? -51.307 -4.084 24.060 1.00 35.34 280 ALA A C 1
ATOM 2182 O O . ALA A 1 280 ? -51.097 -3.576 25.158 1.00 35.34 280 ALA A O 1
ATOM 2183 N N . LEU A 1 281 ? -50.346 -4.748 23.401 1.00 36.59 281 LEU A N 1
ATOM 2184 C CA . LEU A 1 281 ? -48.975 -4.911 23.914 1.00 36.59 281 LEU A CA 1
ATOM 2185 C C . LEU A 1 281 ? -47.975 -3.899 23.332 1.00 36.59 281 LEU A C 1
ATOM 2187 O O . LEU A 1 281 ? -46.920 -3.686 23.927 1.00 36.59 281 LEU A O 1
ATOM 2191 N N . THR A 1 282 ? -48.291 -3.252 22.207 1.00 40.91 282 THR A N 1
ATOM 2192 C CA . THR A 1 282 ? -47.375 -2.318 21.531 1.00 40.91 282 THR A CA 1
ATOM 2193 C C . THR A 1 282 ? -47.166 -1.021 22.316 1.00 40.91 282 THR A C 1
ATOM 2195 O O . THR A 1 282 ? -46.026 -0.588 22.481 1.00 40.91 282 THR A O 1
ATOM 2198 N N . ASP A 1 283 ? -48.226 -0.445 22.891 1.00 35.97 283 ASP A N 1
ATOM 2199 C CA . ASP A 1 283 ? -48.130 0.835 23.615 1.00 35.97 283 ASP A CA 1
ATOM 2200 C C . ASP A 1 283 ? -47.393 0.707 24.961 1.00 35.97 283 ASP A C 1
ATOM 2202 O O . ASP A 1 283 ? -46.692 1.632 25.383 1.00 35.97 283 ASP A O 1
ATOM 2206 N N . SER A 1 284 ? -47.479 -0.461 25.610 1.00 37.84 284 SER A N 1
ATOM 2207 C CA . SER A 1 284 ? -46.798 -0.729 26.886 1.00 37.84 284 SER A CA 1
ATOM 2208 C C . SER A 1 284 ? -45.307 -1.058 26.739 1.00 37.84 284 SER A C 1
ATOM 2210 O O . SER A 1 284 ? -44.592 -1.012 27.739 1.00 37.84 284 SER A O 1
ATOM 2212 N N . LEU A 1 285 ? -44.838 -1.422 25.539 1.00 36.56 285 LEU A N 1
ATOM 2213 C CA . LEU A 1 285 ? -43.452 -1.851 25.292 1.00 36.56 285 LEU A CA 1
ATOM 2214 C C . LEU A 1 285 ? -42.632 -0.848 24.463 1.00 36.56 285 LEU A C 1
ATOM 2216 O O . LEU A 1 285 ? -41.406 -0.934 24.465 1.00 36.56 285 LEU A O 1
ATOM 2220 N N . CYS A 1 286 ? -43.271 0.106 23.771 1.00 38.12 286 CYS A N 1
ATOM 2221 C CA . CYS A 1 286 ? -42.590 1.029 22.848 1.00 38.12 286 CYS A CA 1
ATOM 2222 C C . CYS A 1 286 ? -42.965 2.519 23.007 1.00 38.12 286 CYS A C 1
ATOM 2224 O O . CYS A 1 286 ? -42.749 3.313 22.090 1.00 38.12 286 CYS A O 1
ATOM 2226 N N . SER A 1 287 ? -43.478 2.939 24.167 1.00 28.75 287 SER A N 1
ATOM 2227 C CA . SER A 1 287 ? -43.706 4.365 24.451 1.00 28.75 287 SER A CA 1
ATOM 2228 C C . SER A 1 287 ? -42.386 5.158 24.512 1.00 28.75 287 SER A C 1
ATOM 2230 O O . SER A 1 287 ? -41.656 5.066 25.497 1.00 28.75 287 SER A O 1
ATOM 2232 N N . GLY A 1 288 ? -42.099 5.971 23.483 1.00 31.17 288 GLY A N 1
ATOM 2233 C CA . GLY A 1 288 ? -41.041 6.999 23.516 1.00 31.17 288 GLY A CA 1
ATOM 2234 C C . GLY A 1 288 ? -40.076 7.085 22.322 1.00 31.17 288 GLY A C 1
ATOM 2235 O O . GLY A 1 288 ? -39.178 7.924 22.354 1.00 31.17 288 GLY A O 1
ATOM 2236 N N . LEU A 1 289 ? -40.218 6.258 21.279 1.00 30.86 289 LEU A N 1
ATOM 2237 C CA . LEU A 1 289 ? -39.295 6.238 20.129 1.00 30.86 289 LEU A CA 1
ATOM 2238 C C . LEU A 1 289 ? -39.826 7.026 18.918 1.00 30.86 289 LEU A C 1
ATOM 2240 O O . LEU A 1 289 ? -40.965 6.848 18.495 1.00 30.86 289 LEU A O 1
ATOM 2244 N N . MET A 1 290 ? -38.974 7.877 18.335 1.00 24.89 290 MET A N 1
ATOM 2245 C CA . MET A 1 290 ? -39.271 8.660 17.129 1.00 24.89 290 MET A CA 1
ATOM 2246 C C . MET A 1 290 ? -38.664 8.002 15.881 1.00 24.89 290 MET A C 1
ATOM 2248 O O . MET A 1 290 ? -37.500 7.609 15.890 1.00 24.89 290 MET A O 1
ATOM 2252 N N . VAL A 1 291 ? -39.428 7.945 14.787 1.00 29.70 291 VAL A N 1
ATOM 2253 C CA . VAL A 1 291 ? -38.948 7.526 13.458 1.00 29.70 291 VAL A CA 1
ATOM 2254 C C . VAL A 1 291 ? -38.615 8.774 12.636 1.00 29.70 291 VAL A C 1
ATOM 2256 O O . VAL A 1 291 ? -39.443 9.677 12.539 1.00 29.70 291 VAL A O 1
ATOM 2259 N N . ALA A 1 292 ? -37.422 8.830 12.035 1.00 24.95 292 ALA A N 1
ATOM 2260 C CA . ALA A 1 292 ? -36.957 9.967 11.233 1.00 24.95 292 ALA A CA 1
ATOM 2261 C C . ALA A 1 292 ? -36.826 9.616 9.738 1.00 24.95 292 ALA A C 1
ATOM 2263 O O . ALA A 1 292 ? -36.508 8.485 9.373 1.00 24.95 292 ALA A O 1
ATOM 2264 N N . LEU A 1 293 ? -37.088 10.603 8.875 1.00 29.52 293 LEU A N 1
ATOM 2265 C CA . LEU A 1 293 ? -37.322 10.449 7.435 1.00 29.52 293 LEU A CA 1
ATOM 2266 C C . LEU A 1 293 ? -36.247 11.126 6.560 1.00 29.52 293 LEU A C 1
ATOM 2268 O O . LEU A 1 293 ? -35.707 12.166 6.918 1.00 29.52 293 LEU A O 1
ATOM 2272 N N . GLN A 1 294 ? -36.100 10.570 5.350 1.00 31.94 294 GLN A N 1
ATOM 2273 C CA . GLN A 1 294 ? -35.580 11.167 4.103 1.00 31.94 294 GLN A CA 1
ATOM 2274 C C . GLN A 1 294 ? -34.071 11.426 3.901 1.00 31.94 294 GLN A C 1
ATOM 2276 O O . GLN A 1 294 ? -33.341 11.945 4.739 1.00 31.94 294 GLN A O 1
ATOM 2281 N N . THR A 1 295 ? -33.649 11.138 2.664 1.00 31.56 295 THR A N 1
ATOM 2282 C CA . THR A 1 295 ? -32.379 11.531 2.039 1.00 31.56 295 THR A CA 1
ATOM 2283 C C . THR A 1 295 ? -32.657 11.951 0.595 1.00 31.56 295 THR A C 1
ATOM 2285 O O . THR A 1 295 ? -33.002 11.086 -0.206 1.00 31.56 295 THR A O 1
ATOM 2288 N N . ASP A 1 296 ? -32.475 13.226 0.233 1.00 29.70 296 ASP A N 1
ATOM 2289 C CA . ASP A 1 296 ? -32.623 13.652 -1.176 1.00 29.70 296 ASP A CA 1
ATOM 2290 C C . ASP A 1 296 ? -31.638 14.735 -1.664 1.00 29.70 296 ASP A C 1
ATOM 2292 O O . ASP A 1 296 ? -31.730 15.213 -2.790 1.00 29.70 296 ASP A O 1
ATOM 2296 N N . THR A 1 297 ? -30.621 15.077 -0.865 1.00 30.92 297 THR A N 1
ATOM 2297 C CA . THR A 1 297 ? -29.595 16.086 -1.213 1.00 30.92 297 THR A CA 1
ATOM 2298 C C . THR A 1 297 ? -28.170 15.526 -1.340 1.00 30.92 297 THR A C 1
ATOM 2300 O O . THR A 1 297 ? -27.222 16.278 -1.544 1.00 30.92 297 THR A O 1
ATOM 2303 N N . ALA A 1 298 ? -27.989 14.204 -1.239 1.00 33.22 298 ALA A N 1
ATOM 2304 C CA . ALA A 1 298 ? -26.673 13.562 -1.308 1.00 33.22 298 ALA A CA 1
ATOM 2305 C C . ALA A 1 298 ? -26.112 13.484 -2.746 1.00 33.22 298 ALA A C 1
ATOM 2307 O O . ALA A 1 298 ? -26.837 13.150 -3.689 1.00 33.22 298 ALA A O 1
ATOM 2308 N N . SER A 1 299 ? -24.804 13.730 -2.898 1.00 34.88 299 SER A N 1
ATOM 2309 C CA . SER A 1 299 ? -24.081 13.637 -4.177 1.00 34.88 299 SER A CA 1
ATOM 2310 C C . SER A 1 299 ? -24.060 12.201 -4.740 1.00 34.88 299 SER A C 1
ATOM 2312 O O . SER A 1 299 ? -24.249 11.246 -3.982 1.00 34.88 299 SER A O 1
ATOM 2314 N N . PRO A 1 300 ? -23.792 11.994 -6.048 1.00 34.06 300 PRO A N 1
ATOM 2315 C CA . PRO A 1 300 ? -23.732 10.652 -6.637 1.00 34.06 300 PRO A CA 1
ATOM 2316 C C . PRO A 1 300 ? -22.728 9.719 -5.944 1.00 34.06 300 PRO A C 1
ATOM 2318 O O . PRO A 1 300 ? -23.050 8.561 -5.703 1.00 34.06 300 PRO A O 1
ATOM 2321 N N . ALA A 1 301 ? -21.560 10.229 -5.539 1.00 36.41 301 ALA A N 1
ATOM 2322 C CA . ALA A 1 301 ? -20.567 9.459 -4.788 1.00 36.41 301 ALA A CA 1
ATOM 2323 C C . ALA A 1 301 ? -21.082 9.051 -3.395 1.00 36.41 301 ALA A C 1
ATOM 2325 O O . ALA A 1 301 ? -20.950 7.894 -3.004 1.00 36.41 301 ALA A O 1
ATOM 2326 N N . ALA A 1 302 ? -21.751 9.962 -2.678 1.00 36.22 302 ALA A N 1
ATOM 2327 C CA . ALA A 1 302 ? -22.394 9.639 -1.406 1.00 36.22 302 ALA A CA 1
ATOM 2328 C C . ALA A 1 302 ? -23.541 8.628 -1.584 1.00 36.22 302 ALA A C 1
ATOM 2330 O O . ALA A 1 302 ? -23.695 7.737 -0.755 1.00 36.22 302 ALA A O 1
ATOM 2331 N N . LYS A 1 303 ? -24.304 8.702 -2.685 1.00 34.03 303 LYS A N 1
ATOM 2332 C CA . LYS A 1 303 ? -25.336 7.710 -3.035 1.00 34.03 303 LYS A CA 1
ATOM 2333 C C . LYS A 1 303 ? -24.730 6.342 -3.364 1.00 34.03 303 LYS A C 1
ATOM 2335 O O . LYS A 1 303 ? -25.267 5.347 -2.898 1.00 34.03 303 LYS A O 1
ATOM 2340 N N . ILE A 1 304 ? -23.605 6.270 -4.081 1.00 41.47 304 ILE A N 1
ATOM 2341 C CA . ILE A 1 304 ? -22.886 5.010 -4.361 1.00 41.47 304 ILE A CA 1
ATOM 2342 C C . ILE A 1 304 ? -22.299 4.410 -3.076 1.00 41.47 304 ILE A C 1
ATOM 2344 O O . ILE A 1 304 ? -22.423 3.209 -2.862 1.00 41.47 304 ILE A O 1
ATOM 2348 N N . PHE A 1 305 ? -21.727 5.224 -2.186 1.00 39.28 305 PHE A N 1
ATOM 2349 C CA . PHE A 1 305 ? -21.179 4.753 -0.909 1.00 39.28 305 PHE A CA 1
ATOM 2350 C C . PHE A 1 305 ? -22.283 4.288 0.057 1.00 39.28 305 PHE A C 1
ATOM 2352 O O . PHE A 1 305 ? -22.167 3.234 0.679 1.00 39.28 305 PHE A O 1
ATOM 2359 N N . LEU A 1 306 ? -23.406 5.013 0.121 1.00 36.62 306 LEU A N 1
ATOM 2360 C CA . LEU A 1 306 ? -24.588 4.593 0.875 1.00 36.62 306 LEU A CA 1
ATOM 2361 C C . LEU A 1 306 ? -25.205 3.317 0.276 1.00 36.62 306 LEU A C 1
ATOM 2363 O O . LEU A 1 306 ? -25.564 2.406 1.014 1.00 36.62 306 LEU A O 1
ATOM 2367 N N . LEU A 1 307 ? -25.261 3.200 -1.055 1.00 35.59 307 LEU A N 1
ATOM 2368 C CA . LEU A 1 307 ? -25.661 1.966 -1.735 1.00 35.59 307 LEU A CA 1
ATOM 2369 C C . LEU A 1 307 ? -24.678 0.821 -1.470 1.00 35.59 307 LEU A C 1
ATOM 2371 O O . LEU A 1 307 ? -25.135 -0.304 -1.332 1.00 35.59 307 LEU A O 1
ATOM 2375 N N . ALA A 1 308 ? -23.371 1.054 -1.338 1.00 35.72 308 ALA A N 1
ATOM 2376 C CA . ALA A 1 308 ? -22.411 0.013 -0.963 1.00 35.72 308 ALA A CA 1
ATOM 2377 C C . ALA A 1 308 ? -22.652 -0.492 0.474 1.00 35.72 308 ALA A C 1
ATOM 2379 O O . ALA A 1 308 ? -22.713 -1.703 0.693 1.00 35.72 308 ALA A O 1
ATOM 2380 N N . LEU A 1 309 ? -22.887 0.426 1.419 1.00 37.38 309 LEU A N 1
ATOM 2381 C CA . LEU A 1 309 ? -23.228 0.114 2.813 1.00 37.38 309 LEU A CA 1
ATOM 2382 C C . LEU A 1 309 ? -24.574 -0.629 2.940 1.00 37.38 309 LEU A C 1
ATOM 2384 O O . LEU A 1 309 ? -24.694 -1.566 3.729 1.00 37.38 309 LEU A O 1
ATOM 2388 N N . ILE A 1 310 ? -25.583 -0.260 2.144 1.00 37.12 310 ILE A N 1
ATOM 2389 C CA . ILE A 1 310 ? -26.919 -0.882 2.186 1.00 37.12 310 ILE A CA 1
ATOM 2390 C C . ILE A 1 310 ? -26.960 -2.206 1.393 1.00 37.12 310 ILE A C 1
ATOM 2392 O O . ILE A 1 310 ? -27.515 -3.190 1.879 1.00 37.12 310 ILE A O 1
ATOM 2396 N N . SER A 1 311 ? -26.356 -2.273 0.199 1.00 31.31 311 SER A N 1
ATOM 2397 C CA . SER A 1 311 ? -26.474 -3.427 -0.720 1.00 31.31 311 SER A CA 1
ATOM 2398 C C . S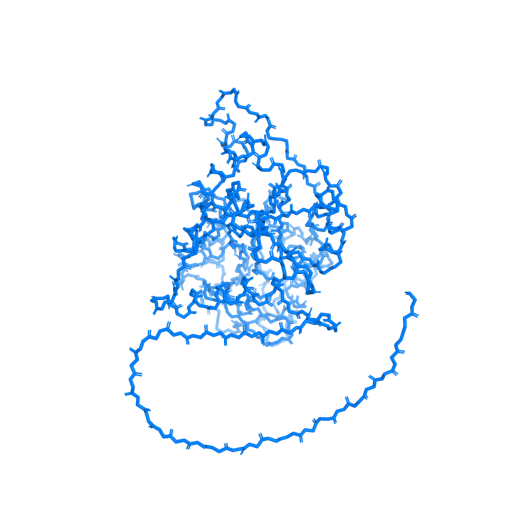ER A 1 311 ? -25.697 -4.671 -0.297 1.00 31.31 311 SER A C 1
ATOM 2400 O O . SER A 1 311 ? -26.052 -5.768 -0.720 1.00 31.31 311 SER A O 1
ATOM 2402 N N . ARG A 1 312 ? -24.659 -4.537 0.539 1.00 32.53 312 ARG A N 1
ATOM 2403 C CA . ARG A 1 312 ? -23.914 -5.695 1.068 1.00 32.53 312 ARG A CA 1
ATOM 2404 C C . ARG A 1 312 ? -24.329 -6.123 2.469 1.00 32.53 312 ARG A C 1
ATOM 2406 O O . ARG A 1 312 ? -24.011 -7.242 2.853 1.00 32.53 312 ARG A O 1
ATOM 2413 N N . SER A 1 313 ? -25.068 -5.290 3.201 1.00 35.97 313 SER A N 1
ATOM 2414 C CA . SER A 1 313 ? -25.502 -5.636 4.558 1.00 35.97 313 SER A CA 1
ATOM 2415 C C . SER A 1 313 ? -26.646 -6.661 4.572 1.00 35.97 313 SER A C 1
ATOM 2417 O O . SER A 1 313 ? -26.642 -7.543 5.423 1.00 35.97 313 SER A O 1
ATOM 2419 N N . TRP A 1 314 ? -27.608 -6.583 3.638 1.00 33.34 314 TRP A N 1
ATOM 2420 C CA . TRP A 1 314 ? -28.768 -7.493 3.585 1.00 33.34 314 TRP A CA 1
ATOM 2421 C C . TRP A 1 314 ? -29.261 -7.715 2.142 1.00 33.34 314 TRP A C 1
ATOM 2423 O O . TRP A 1 314 ? -30.111 -6.972 1.659 1.00 33.34 314 TRP A O 1
ATOM 2433 N N . CYS A 1 315 ? -28.750 -8.740 1.443 1.00 29.27 315 CYS A N 1
ATOM 2434 C CA . CYS A 1 315 ? -29.205 -9.098 0.085 1.00 29.27 315 CYS A CA 1
ATOM 2435 C C . CYS A 1 315 ? -29.160 -10.610 -0.236 1.00 29.27 315 CYS A C 1
ATOM 2437 O O . CYS A 1 315 ? -28.699 -11.017 -1.298 1.00 29.27 315 CYS A O 1
ATOM 2439 N N . VAL A 1 316 ? -29.715 -11.446 0.650 1.00 28.38 316 VAL A N 1
ATOM 2440 C CA . VAL A 1 316 ? -30.410 -12.686 0.245 1.00 28.38 316 VAL A CA 1
ATOM 2441 C C . VAL A 1 316 ? -31.648 -12.842 1.137 1.00 28.38 316 VAL A C 1
ATOM 2443 O O . VAL A 1 316 ? -31.490 -13.143 2.321 1.00 28.38 316 VAL A O 1
ATOM 2446 N N . PRO A 1 317 ? -32.876 -12.649 0.623 1.00 32.50 317 PRO A N 1
ATOM 2447 C CA . PRO A 1 317 ? -34.079 -13.024 1.354 1.00 32.50 317 PRO A CA 1
ATOM 2448 C C . PRO A 1 317 ? -34.133 -14.550 1.460 1.00 32.50 317 PRO A C 1
ATOM 2450 O O . PRO A 1 317 ? -34.180 -15.244 0.443 1.00 32.50 317 PRO A O 1
ATOM 2453 N N . GLN A 1 318 ? -34.135 -15.087 2.679 1.00 30.53 318 GLN A N 1
ATOM 2454 C CA . GLN A 1 318 ? -34.539 -16.478 2.881 1.00 30.53 318 GLN A CA 1
ATOM 2455 C C . GLN A 1 318 ? -36.044 -16.602 2.599 1.00 30.53 318 GLN A C 1
ATOM 2457 O O . GLN A 1 318 ? -36.812 -15.667 2.837 1.00 30.53 318 GLN A O 1
ATOM 2462 N N . SER A 1 319 ? -36.468 -17.743 2.054 1.00 25.92 319 SER A N 1
ATOM 2463 C CA . SER A 1 319 ? -37.857 -17.978 1.654 1.00 25.92 319 SER A CA 1
ATOM 2464 C C . SER A 1 319 ? -38.818 -17.791 2.832 1.00 25.92 319 SER A C 1
ATOM 2466 O O . SER A 1 319 ? -38.769 -18.574 3.780 1.00 25.92 319 SER A O 1
ATOM 2468 N N . GLY A 1 320 ? -39.704 -16.791 2.754 1.00 29.14 320 GLY A N 1
ATOM 2469 C CA . GLY A 1 320 ? -40.749 -16.565 3.759 1.00 29.14 320 GLY A CA 1
ATOM 2470 C C . GLY A 1 320 ? -40.974 -15.119 4.213 1.00 29.14 320 GLY A C 1
ATOM 2471 O O . GLY A 1 320 ? -41.856 -14.917 5.034 1.00 29.14 320 GLY A O 1
ATOM 2472 N N . GLN A 1 321 ? -40.234 -14.119 3.715 1.00 23.56 321 GLN A N 1
ATOM 2473 C CA . GLN A 1 321 ? -40.492 -12.710 4.065 1.00 23.56 321 GLN A CA 1
ATOM 2474 C C . GLN A 1 321 ? -41.288 -11.963 2.992 1.00 23.56 321 GLN A C 1
ATOM 2476 O O . GLN A 1 321 ? -40.932 -11.980 1.811 1.00 23.56 321 GLN A O 1
ATOM 2481 N N . SER A 1 322 ? -42.337 -11.260 3.425 1.00 23.53 322 SER A N 1
ATOM 2482 C CA . SER A 1 322 ? -43.091 -10.317 2.600 1.00 23.53 322 SER A CA 1
ATOM 2483 C C . SER A 1 322 ? -42.624 -8.878 2.866 1.00 23.53 322 SER A C 1
ATOM 2485 O O . SER A 1 322 ? -42.454 -8.461 4.009 1.00 23.53 322 SER A O 1
ATOM 2487 N N . HIS A 1 323 ? -42.399 -8.088 1.812 1.00 24.98 323 HIS A N 1
ATOM 2488 C CA . HIS A 1 323 ? -42.081 -6.663 1.946 1.00 24.98 323 HIS A CA 1
ATOM 2489 C C . HIS A 1 323 ? -43.236 -5.817 1.410 1.00 24.98 323 HIS A C 1
ATOM 2491 O O . HIS A 1 323 ? -43.490 -5.809 0.206 1.00 24.98 323 HIS A O 1
ATOM 2497 N N . SER A 1 324 ? -43.888 -5.046 2.284 1.00 22.42 324 SER A N 1
ATOM 2498 C CA . SER A 1 324 ? -44.774 -3.955 1.865 1.00 22.42 324 SER A CA 1
ATOM 2499 C C . SER A 1 324 ? -44.078 -2.602 2.046 1.00 22.42 324 SER A C 1
ATOM 2501 O O . SER A 1 324 ? -43.395 -2.365 3.043 1.00 22.42 324 SER A O 1
ATOM 2503 N N . ARG A 1 325 ? -44.238 -1.705 1.067 1.00 23.80 325 ARG A N 1
ATOM 2504 C CA . ARG A 1 325 ? -43.901 -0.280 1.184 1.00 23.80 325 ARG A CA 1
ATOM 2505 C C . ARG A 1 325 ? -45.192 0.519 1.095 1.00 23.80 325 ARG A C 1
ATOM 2507 O O . ARG A 1 325 ? -45.937 0.352 0.134 1.00 23.80 325 ARG A O 1
ATOM 2514 N N . ILE A 1 326 ? -45.403 1.435 2.035 1.00 22.23 326 ILE A N 1
ATOM 2515 C CA . ILE A 1 326 ? -46.443 2.464 1.946 1.00 22.23 326 ILE A CA 1
ATOM 2516 C C . ILE A 1 326 ? -45.757 3.831 2.012 1.00 22.23 326 ILE A C 1
ATOM 2518 O O . ILE A 1 326 ? -44.987 4.104 2.929 1.00 22.23 326 ILE A O 1
ATOM 2522 N N . PHE A 1 327 ? -46.037 4.675 1.021 1.00 25.95 327 PHE A N 1
ATOM 2523 C CA . PHE A 1 327 ? -45.665 6.090 0.966 1.00 25.95 327 PHE A CA 1
ATOM 2524 C C . PHE A 1 327 ? -46.944 6.934 1.041 1.00 25.95 327 PHE A C 1
ATOM 2526 O O . PHE A 1 327 ? -47.935 6.588 0.406 1.00 25.95 327 PHE A O 1
ATOM 2533 N N . ASN A 1 328 ? -46.900 8.052 1.765 1.00 28.77 328 ASN A N 1
ATOM 2534 C CA . ASN A 1 328 ? -47.869 9.156 1.723 1.00 28.77 328 ASN A CA 1
ATOM 2535 C C . ASN A 1 328 ? -47.186 10.382 2.352 1.00 28.77 328 ASN A C 1
ATOM 2537 O O . ASN A 1 328 ? -46.572 10.235 3.404 1.00 28.77 328 ASN A O 1
ATOM 2541 N N . GLY A 1 329 ? -47.226 11.601 1.814 1.00 26.47 329 GLY A N 1
ATOM 2542 C CA . GLY A 1 329 ? -47.633 12.112 0.491 1.00 26.47 329 GLY A CA 1
ATOM 2543 C C . GLY A 1 329 ? -46.868 13.442 0.274 1.00 26.47 329 GLY A C 1
ATOM 2544 O O . GLY A 1 329 ? -45.856 13.649 0.932 1.00 26.47 329 GLY A O 1
ATOM 2545 N N . ILE A 1 330 ? -47.227 14.415 -0.567 1.00 26.42 330 ILE A N 1
ATOM 2546 C CA . ILE A 1 330 ? -48.328 14.618 -1.519 1.00 26.42 330 ILE A CA 1
ATOM 2547 C C . ILE A 1 330 ? -47.746 15.497 -2.644 1.00 26.42 330 ILE A C 1
ATOM 2549 O O . ILE A 1 330 ? -47.244 16.572 -2.339 1.00 26.42 330 ILE A O 1
ATOM 2553 N N . PHE A 1 331 ? -47.874 15.109 -3.916 1.00 26.06 331 PHE A N 1
ATOM 2554 C CA . PHE A 1 331 ? -48.167 16.040 -5.021 1.00 26.06 331 PHE A CA 1
ATOM 2555 C C . PHE A 1 331 ? -48.696 15.254 -6.230 1.00 26.06 331 PHE A C 1
ATOM 2557 O O . PHE A 1 331 ? -48.249 14.146 -6.516 1.00 26.06 331 PHE A O 1
ATOM 2564 N N . SER A 1 332 ? -49.714 15.795 -6.895 1.00 27.19 332 SER A N 1
ATOM 2565 C CA . SER A 1 332 ? -50.539 15.088 -7.882 1.00 27.19 332 SER A CA 1
ATOM 2566 C C . SER A 1 332 ? -50.084 15.302 -9.330 1.00 27.19 332 SER A C 1
ATOM 2568 O O . SER A 1 332 ? -50.057 16.449 -9.772 1.00 27.19 332 SER A O 1
ATOM 2570 N N . ALA A 1 333 ? -49.869 14.222 -10.095 1.00 25.98 333 ALA A N 1
ATOM 2571 C CA . ALA A 1 333 ? -49.857 14.243 -11.570 1.00 25.98 333 ALA A CA 1
ATOM 2572 C C . ALA A 1 333 ? -50.075 12.842 -12.207 1.00 25.98 333 ALA A C 1
ATOM 2574 O O . ALA A 1 333 ? -49.148 12.199 -12.676 1.00 25.98 333 ALA A O 1
ATOM 2575 N N . ILE A 1 334 ? -51.322 12.365 -12.155 1.00 26.23 334 ILE A N 1
ATOM 2576 C CA . ILE A 1 334 ? -52.115 11.751 -13.249 1.00 26.23 334 ILE A CA 1
ATOM 2577 C C . ILE A 1 334 ? -51.392 11.044 -14.451 1.00 26.23 334 ILE A C 1
ATOM 2579 O O . ILE A 1 334 ? -50.664 11.682 -15.204 1.00 26.23 334 ILE A O 1
ATOM 2583 N N . TYR A 1 335 ? -51.843 9.800 -14.738 1.00 27.05 335 TYR A N 1
ATOM 2584 C CA . TYR A 1 335 ? -51.848 9.013 -16.015 1.00 27.05 335 TYR A CA 1
ATOM 2585 C C . TYR A 1 335 ? -50.724 7.971 -16.358 1.00 27.05 335 TYR A C 1
ATOM 2587 O O . TYR A 1 335 ? -49.692 7.980 -15.693 1.00 27.05 335 TYR A O 1
ATOM 2595 N N . PRO A 1 336 ? -50.980 6.929 -17.217 1.00 35.28 336 PRO A N 1
ATOM 2596 C CA . PRO A 1 336 ? -50.748 5.525 -16.798 1.00 35.28 336 PRO A CA 1
ATOM 2597 C C . PRO A 1 336 ? -50.041 4.570 -17.814 1.00 35.28 336 PRO A C 1
ATOM 2599 O O . PRO A 1 336 ? -49.826 4.933 -18.964 1.00 35.28 336 PRO A O 1
ATOM 2602 N N . GLN A 1 337 ? -49.874 3.287 -17.414 1.00 29.09 337 GLN A N 1
ATOM 2603 C CA . GLN A 1 337 ? -49.624 2.080 -18.261 1.00 29.09 337 GLN A CA 1
ATOM 2604 C C . GLN A 1 337 ? -48.238 2.021 -18.981 1.00 29.09 337 GLN A C 1
ATOM 2606 O O . GLN A 1 337 ? -47.597 3.045 -19.154 1.00 29.09 337 GLN A O 1
ATOM 2611 N N . LEU A 1 338 ? -47.640 0.872 -19.365 1.00 25.16 338 LEU A N 1
ATOM 2612 C CA . LEU A 1 338 ? -48.140 -0.487 -19.674 1.00 25.16 338 LEU A CA 1
ATOM 2613 C C . LEU A 1 338 ? -47.064 -1.610 -19.435 1.00 25.16 338 LEU A C 1
ATOM 2615 O O . LEU A 1 338 ? -45.881 -1.331 -19.290 1.00 25.16 338 LEU A O 1
ATOM 2619 N N . LEU A 1 339 ? -47.514 -2.878 -19.433 1.00 25.80 339 LEU A N 1
ATOM 2620 C CA . LEU A 1 339 ? -46.853 -4.201 -19.262 1.00 25.80 339 LEU A CA 1
ATOM 2621 C C . LEU A 1 339 ? -45.532 -4.523 -20.016 1.00 25.80 339 LEU A C 1
ATOM 2623 O O . LEU A 1 339 ? -45.430 -4.194 -21.192 1.00 25.80 339 LEU A O 1
ATOM 2627 N N . HIS A 1 340 ? -44.709 -5.426 -19.436 1.00 26.41 340 HIS A N 1
ATOM 2628 C CA . HIS A 1 340 ? -44.365 -6.812 -19.906 1.00 26.41 340 HIS A CA 1
ATOM 2629 C C . HIS A 1 340 ? -43.532 -7.537 -18.801 1.00 26.41 340 HIS A C 1
ATOM 2631 O O . HIS A 1 340 ? -42.572 -6.958 -18.309 1.00 26.41 340 HIS A O 1
ATOM 2637 N N . LEU A 1 341 ? -43.990 -8.625 -18.146 1.00 24.16 341 LEU A N 1
ATOM 2638 C CA . LEU A 1 341 ? -43.920 -10.070 -18.506 1.00 24.16 341 LEU A CA 1
ATOM 2639 C C . LEU A 1 341 ? -42.494 -10.589 -18.840 1.00 24.16 341 LEU A C 1
ATOM 2641 O O . LEU A 1 341 ? -41.810 -9.926 -19.604 1.00 24.16 341 LEU A O 1
ATOM 2645 N N . LEU A 1 342 ? -42.009 -11.797 -18.503 1.00 23.95 342 LEU A N 1
ATOM 2646 C CA . LEU A 1 342 ? -42.190 -12.862 -17.482 1.00 23.95 342 LEU A CA 1
ATOM 2647 C C . LEU A 1 342 ? -41.505 -14.116 -18.085 1.00 23.95 342 LEU A C 1
ATOM 2649 O O . LEU A 1 342 ? -41.853 -14.448 -19.208 1.00 23.95 342 LEU A O 1
ATOM 2653 N N . GLU A 1 343 ? -40.614 -14.815 -17.369 1.00 23.45 343 GLU A N 1
ATOM 2654 C CA . GLU A 1 343 ? -40.258 -16.254 -17.540 1.00 23.45 343 GLU A CA 1
ATOM 2655 C C . GLU A 1 343 ? -39.171 -16.592 -16.488 1.00 23.45 343 GLU A C 1
ATOM 2657 O O . GLU A 1 343 ? -38.077 -16.043 -16.529 1.00 23.45 343 GLU A O 1
ATOM 2662 N N . LEU A 1 344 ? -39.479 -17.190 -15.329 1.00 25.98 344 LEU A N 1
ATOM 2663 C CA . LEU A 1 344 ? -39.786 -18.603 -15.024 1.00 25.98 344 LEU A CA 1
ATOM 2664 C C . LEU A 1 344 ? -38.636 -19.605 -15.260 1.00 25.98 344 LEU A C 1
ATOM 2666 O O . LEU A 1 344 ? -38.375 -20.038 -16.375 1.00 25.98 344 LEU A O 1
ATOM 2670 N N . GLY A 1 345 ? -38.053 -20.073 -14.149 1.00 22.45 345 GLY A N 1
ATOM 2671 C CA . GLY A 1 345 ? -37.187 -21.252 -14.058 1.00 22.45 345 GLY A CA 1
ATOM 2672 C C . GLY A 1 345 ? -37.348 -21.908 -12.681 1.00 22.45 345 GLY A C 1
ATOM 2673 O O . GLY A 1 345 ? -36.887 -21.369 -11.679 1.00 22.45 345 GLY A O 1
ATOM 2674 N N . ASN A 1 346 ? -38.068 -23.031 -12.619 1.00 24.20 346 ASN A N 1
ATOM 2675 C CA . ASN A 1 346 ? -38.412 -23.742 -11.376 1.00 24.20 346 ASN A CA 1
ATOM 2676 C C . ASN A 1 346 ? -37.222 -24.516 -10.782 1.00 24.20 346 ASN A C 1
ATOM 2678 O O . ASN A 1 346 ? -36.445 -25.056 -11.557 1.00 24.20 346 ASN A O 1
ATOM 2682 N N . HIS A 1 347 ? -37.185 -24.709 -9.452 1.00 24.84 347 HIS A N 1
ATOM 2683 C CA . HIS A 1 347 ? -36.935 -26.017 -8.800 1.00 24.84 347 HIS A CA 1
ATOM 2684 C C . HIS A 1 347 ? -37.256 -26.005 -7.286 1.00 24.84 347 HIS A C 1
ATOM 2686 O O . HIS A 1 347 ? -37.299 -24.956 -6.649 1.00 24.84 347 HIS A O 1
ATOM 2692 N N . LEU A 1 348 ? -37.514 -27.198 -6.733 1.00 21.52 348 LEU A N 1
ATOM 2693 C CA . LEU A 1 348 ? -38.099 -27.487 -5.411 1.00 21.52 348 LEU A CA 1
ATOM 2694 C C . LEU A 1 348 ? -37.498 -28.808 -4.862 1.00 21.52 348 LEU A C 1
ATOM 2696 O O . LEU A 1 348 ? -37.152 -29.657 -5.680 1.00 21.52 348 LEU A O 1
ATOM 2700 N N . SER A 1 349 ? -37.412 -29.109 -3.556 1.00 19.80 349 SER A N 1
ATOM 2701 C CA . SER A 1 349 ? -37.521 -28.318 -2.305 1.00 19.80 349 SER A CA 1
ATOM 2702 C C . SER A 1 349 ? -37.176 -29.227 -1.083 1.00 19.80 349 SER A C 1
ATOM 2704 O O . SER A 1 349 ? -36.794 -30.378 -1.278 1.00 19.80 349 SER A O 1
ATOM 2706 N N . ILE A 1 350 ? -37.390 -28.741 0.156 1.00 19.92 350 ILE A N 1
ATOM 2707 C CA . ILE A 1 350 ? -37.467 -29.495 1.442 1.00 19.92 350 ILE A CA 1
ATOM 2708 C C . ILE A 1 350 ? -36.137 -29.762 2.198 1.00 19.92 350 ILE A C 1
ATOM 2710 O O . ILE A 1 350 ? -35.037 -29.693 1.660 1.00 19.92 350 ILE A O 1
ATOM 2714 N N . SER A 1 351 ? -36.297 -29.938 3.515 1.00 18.30 351 SER A N 1
ATOM 2715 C CA . SER A 1 351 ? -35.407 -29.662 4.650 1.00 18.30 351 SER A CA 1
ATOM 2716 C C . SER A 1 351 ? -35.093 -30.878 5.538 1.00 18.30 351 SER A C 1
ATOM 2718 O O . SER A 1 351 ? -35.857 -31.844 5.555 1.00 18.30 351 SER A O 1
ATOM 2720 N N . MET A 1 352 ? -34.091 -30.727 6.414 1.00 24.86 352 MET A N 1
ATOM 2721 C CA . MET A 1 352 ? -34.179 -31.064 7.850 1.00 24.86 352 MET A CA 1
ATOM 2722 C C . MET A 1 352 ? -33.529 -29.948 8.670 1.00 24.86 352 MET A C 1
ATOM 2724 O O . MET A 1 352 ? -32.548 -29.370 8.152 1.00 24.86 352 MET A O 1
#

pLDDT: mean 76.65, std 27.34, range [18.3, 98.75]